Protein AF-A0AAV6ALT9-F1 (afdb_monomer_lite)

Radius of gyration: 33.02 Å; chains: 1; bounding box: 39×68×124 Å

Structure (mmCIF, N/CA/C/O backbone):
data_AF-A0AAV6ALT9-F1
#
_entry.id   AF-A0AAV6ALT9-F1
#
loop_
_atom_site.group_PDB
_atom_site.id
_atom_site.type_symbol
_atom_site.label_atom_id
_atom_site.label_alt_id
_atom_site.label_comp_id
_atom_site.label_asym_id
_atom_site.label_entity_id
_atom_site.label_seq_id
_atom_site.pdbx_PDB_ins_code
_atom_site.Cartn_x
_atom_site.Cartn_y
_atom_site.Cartn_z
_atom_site.occupancy
_atom_site.B_iso_or_equiv
_atom_site.auth_seq_id
_atom_site.auth_comp_id
_atom_site.auth_asym_id
_atom_site.auth_atom_id
_atom_site.pdbx_PDB_model_num
ATOM 1 N N . GLU A 1 1 ? 18.505 49.743 -99.969 1.00 52.53 1 GLU A N 1
ATOM 2 C CA . GLU A 1 1 ? 18.022 49.800 -98.575 1.00 52.53 1 GLU A CA 1
ATOM 3 C C . GLU A 1 1 ? 16.852 48.839 -98.407 1.00 52.53 1 GLU A C 1
ATOM 5 O O . GLU A 1 1 ? 15.812 49.106 -98.983 1.00 52.53 1 GLU A O 1
ATOM 10 N N . ALA A 1 2 ? 17.066 47.686 -97.755 1.00 50.34 2 ALA A N 1
ATOM 11 C CA . ALA A 1 2 ? 16.032 46.761 -97.226 1.00 50.34 2 ALA A CA 1
ATOM 12 C C . ALA A 1 2 ? 16.648 45.428 -96.718 1.00 50.34 2 ALA A C 1
ATOM 14 O O . ALA A 1 2 ? 16.005 44.386 -96.788 1.00 50.34 2 ALA A O 1
ATOM 15 N N . ARG A 1 3 ? 17.917 45.406 -96.272 1.00 52.41 3 ARG A N 1
ATOM 16 C CA . ARG A 1 3 ? 18.588 44.161 -95.832 1.00 52.41 3 ARG A CA 1
ATOM 17 C C . ARG A 1 3 ? 19.033 44.126 -94.368 1.00 52.41 3 ARG A C 1
ATOM 19 O O . ARG A 1 3 ? 19.435 43.064 -93.923 1.00 52.41 3 ARG A O 1
ATOM 26 N N . ASP A 1 4 ? 18.852 45.209 -93.612 1.00 54.53 4 ASP A N 1
ATOM 27 C CA . ASP A 1 4 ? 19.387 45.332 -92.240 1.00 54.53 4 ASP A CA 1
ATOM 28 C C . ASP A 1 4 ? 18.323 45.378 -91.128 1.00 54.53 4 ASP A C 1
ATOM 30 O O . ASP A 1 4 ? 18.592 45.813 -90.013 1.00 54.53 4 ASP A O 1
ATOM 34 N N . LEU A 1 5 ? 17.094 44.924 -91.394 1.00 56.28 5 LEU A N 1
ATOM 35 C CA . LEU A 1 5 ? 16.005 44.956 -90.400 1.00 56.28 5 LEU A CA 1
ATOM 36 C C . LEU A 1 5 ? 15.392 43.592 -90.077 1.00 56.28 5 LEU A C 1
ATOM 38 O O . LEU A 1 5 ? 14.262 43.511 -89.605 1.00 56.28 5 LEU A O 1
ATOM 42 N N . ILE A 1 6 ? 16.136 42.511 -90.276 1.00 59.97 6 ILE A N 1
ATOM 43 C CA . ILE A 1 6 ? 15.726 41.186 -89.813 1.00 59.97 6 ILE A CA 1
ATOM 44 C C . ILE A 1 6 ? 16.875 40.681 -88.946 1.00 59.97 6 ILE A C 1
ATOM 46 O O . ILE A 1 6 ? 18.015 40.735 -89.381 1.00 59.97 6 ILE A O 1
ATOM 50 N N . PHE A 1 7 ? 16.576 40.236 -87.725 1.00 58.06 7 PHE A N 1
ATOM 51 C CA . PHE A 1 7 ? 17.510 39.768 -86.685 1.00 58.06 7 PHE A CA 1
ATOM 52 C C . PHE A 1 7 ? 18.041 40.830 -85.705 1.00 58.06 7 PHE A C 1
ATOM 54 O O . PHE A 1 7 ? 19.237 41.068 -85.577 1.00 58.06 7 PHE A O 1
ATOM 61 N N . ARG A 1 8 ? 17.133 41.379 -84.887 1.00 59.59 8 ARG A N 1
ATOM 62 C CA . ARG A 1 8 ? 17.462 41.692 -83.485 1.00 59.59 8 ARG A CA 1
ATOM 63 C C . ARG A 1 8 ? 16.945 40.550 -82.609 1.00 59.59 8 ARG A C 1
ATOM 65 O O . ARG A 1 8 ? 15.745 40.294 -82.597 1.00 59.59 8 ARG A O 1
ATOM 72 N N . SER A 1 9 ? 17.840 39.865 -81.903 1.00 58.88 9 SER A N 1
ATOM 73 C CA . SER A 1 9 ? 17.494 38.881 -80.872 1.00 58.88 9 SER A CA 1
ATOM 74 C C . SER A 1 9 ? 16.854 39.588 -79.673 1.00 58.88 9 SER A C 1
ATOM 76 O O . SER A 1 9 ? 17.427 40.539 -79.137 1.00 58.88 9 SER A O 1
ATOM 78 N N . VAL A 1 10 ? 15.671 39.141 -79.253 1.00 57.81 10 VAL A N 1
ATOM 79 C CA . VAL A 1 10 ? 14.975 39.656 -78.063 1.00 57.81 10 VAL A CA 1
ATOM 80 C C . VAL A 1 10 ? 15.598 39.017 -76.810 1.00 57.81 10 VAL A C 1
ATOM 82 O O . VAL A 1 10 ? 15.778 37.799 -76.799 1.00 57.81 10 VAL A O 1
ATOM 85 N N . PRO A 1 11 ? 15.932 39.774 -75.747 1.00 54.97 11 PRO A N 1
ATOM 86 C CA . PRO A 1 11 ? 16.424 39.185 -74.508 1.00 54.97 11 PRO A CA 1
ATOM 87 C C . PRO A 1 11 ? 15.259 38.514 -73.775 1.00 54.97 11 PRO A C 1
ATOM 89 O O . PRO A 1 11 ? 14.319 39.186 -73.354 1.00 54.97 11 PRO A O 1
ATOM 92 N N . GLY A 1 12 ? 15.319 37.188 -73.650 1.00 62.28 12 GLY A N 1
ATOM 93 C CA . GLY A 1 12 ? 14.270 36.386 -73.015 1.00 62.28 12 GLY A CA 1
ATOM 94 C C . GLY A 1 12 ? 13.980 35.045 -73.689 1.00 62.28 12 GLY A C 1
ATOM 95 O O . GLY A 1 12 ? 12.873 34.534 -73.537 1.00 62.28 12 GLY A O 1
ATOM 96 N N . GLU A 1 13 ? 14.926 34.461 -74.433 1.00 59.75 13 GLU A N 1
ATOM 97 C CA . GLU A 1 13 ? 14.794 33.061 -74.846 1.00 59.75 13 GLU A CA 1
ATOM 98 C C . GLU A 1 13 ? 14.693 32.181 -73.596 1.00 59.75 13 GLU A C 1
ATOM 100 O O . GLU A 1 13 ? 15.621 32.083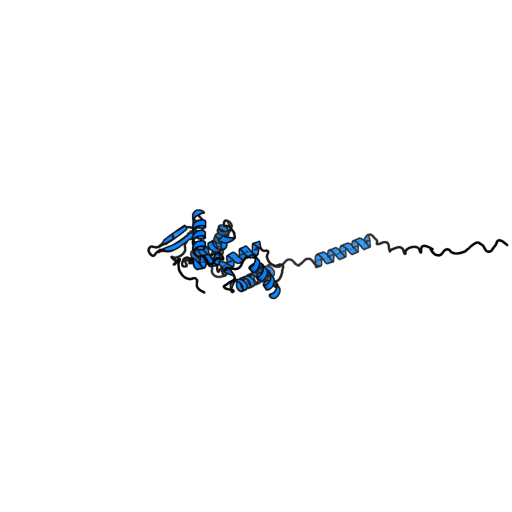 -72.791 1.00 59.75 13 GLU A O 1
ATOM 105 N N . ILE A 1 14 ? 13.523 31.568 -73.412 1.00 64.81 14 ILE A N 1
ATOM 106 C CA . ILE A 1 14 ? 13.279 30.586 -72.363 1.00 64.81 14 ILE A CA 1
ATOM 107 C C . ILE A 1 14 ? 14.183 29.399 -72.679 1.00 64.81 14 ILE A C 1
ATOM 109 O O . ILE A 1 14 ? 13.899 28.612 -73.582 1.00 64.81 14 ILE A O 1
ATOM 113 N N . GLN A 1 15 ? 15.291 29.285 -71.949 1.00 65.81 15 GLN A N 1
ATOM 114 C CA . GLN A 1 15 ? 16.164 28.123 -72.037 1.00 65.81 15 GLN A CA 1
ATOM 115 C C . GLN A 1 15 ? 15.316 26.872 -71.748 1.00 65.81 15 GLN A C 1
A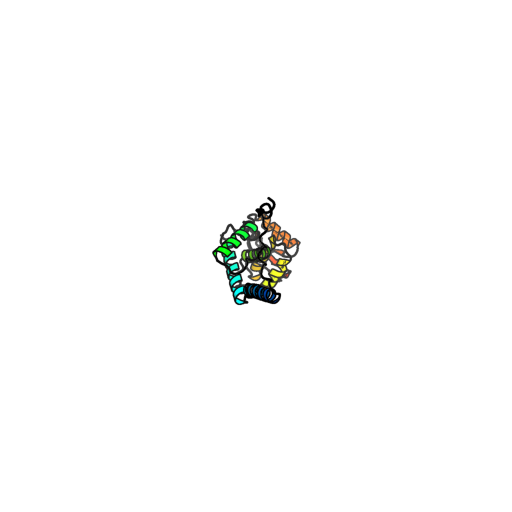TOM 117 O O . GLN A 1 15 ? 14.588 26.864 -70.745 1.00 65.81 15 GLN A O 1
ATOM 122 N N . PRO A 1 16 ? 15.357 25.824 -72.592 1.00 64.50 16 PRO A N 1
ATOM 123 C CA . PRO A 1 16 ? 14.623 24.604 -72.304 1.00 64.50 16 PRO A CA 1
ATOM 124 C C . PRO A 1 16 ? 15.093 24.080 -70.947 1.00 64.50 16 PRO A C 1
ATOM 126 O O . PRO A 1 16 ? 16.287 23.863 -70.732 1.00 64.50 16 PRO A O 1
ATOM 129 N N . ARG A 1 17 ? 14.156 23.930 -70.003 1.00 64.06 17 ARG A N 1
ATOM 130 C CA . ARG A 1 17 ? 14.446 23.308 -68.708 1.00 64.06 17 ARG A CA 1
ATOM 131 C C . ARG A 1 17 ? 15.067 21.943 -68.987 1.00 64.06 17 ARG A C 1
ATOM 133 O O . ARG A 1 17 ? 14.472 21.154 -69.720 1.00 64.06 17 ARG A O 1
ATOM 140 N N . ALA A 1 18 ? 16.245 21.683 -68.417 1.00 67.00 18 ALA A N 1
ATOM 141 C CA . ALA A 1 18 ? 16.870 20.368 -68.481 1.00 67.00 18 ALA A CA 1
ATOM 142 C C . ALA A 1 18 ? 15.834 19.309 -68.078 1.00 67.00 18 ALA A C 1
ATOM 144 O O . ALA A 1 18 ? 15.188 19.435 -67.031 1.00 67.00 18 ALA A O 1
ATOM 145 N N . SER A 1 19 ? 15.630 18.307 -68.934 1.00 60.22 19 SER A N 1
ATOM 146 C CA . SER A 1 19 ? 14.734 17.196 -68.642 1.00 60.22 19 SER A CA 1
ATOM 147 C C . SER A 1 19 ? 15.259 16.475 -67.407 1.00 60.22 19 SER A C 1
ATOM 149 O O . SER A 1 19 ? 16.402 16.019 -67.373 1.00 60.22 19 SER A O 1
ATOM 151 N N . GLN A 1 20 ? 14.432 16.398 -66.364 1.00 61.38 20 GLN A N 1
ATOM 152 C CA . GLN A 1 20 ? 14.758 15.549 -65.227 1.00 61.38 20 GLN A CA 1
ATOM 153 C C . GLN A 1 20 ? 14.861 14.104 -65.737 1.00 61.38 20 GLN A C 1
ATOM 155 O O . GLN A 1 20 ? 14.037 13.708 -66.573 1.00 61.38 20 GLN A O 1
ATOM 160 N N . PRO A 1 21 ? 15.864 13.325 -65.293 1.00 69.44 21 PRO A N 1
ATOM 161 C CA . PRO A 1 21 ? 15.961 11.926 -65.676 1.00 69.44 21 PRO A CA 1
ATOM 162 C C . PRO A 1 21 ? 14.650 11.227 -65.312 1.00 69.44 21 PRO A C 1
ATOM 164 O O . PRO A 1 21 ? 14.137 11.378 -64.202 1.00 69.44 21 PRO A O 1
ATOM 167 N N . THR A 1 22 ? 14.073 10.510 -66.274 1.00 71.81 22 THR A N 1
ATOM 168 C CA . THR A 1 22 ? 12.8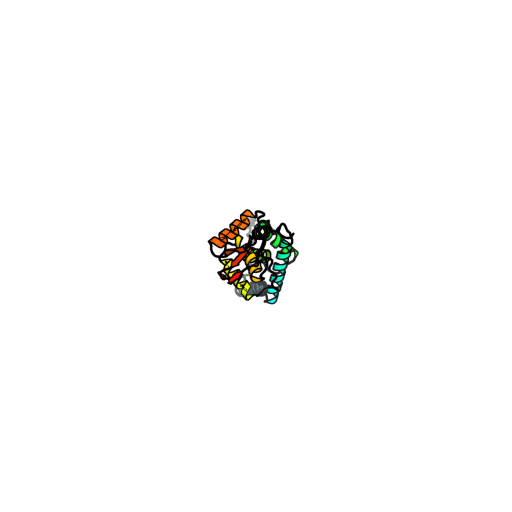43 9.750 -66.060 1.00 71.81 22 THR A CA 1
ATOM 169 C C . THR A 1 22 ? 13.184 8.595 -65.134 1.00 71.81 22 THR A C 1
ATOM 171 O O . THR A 1 22 ? 13.827 7.633 -65.543 1.00 71.81 22 THR A O 1
ATOM 174 N N . VAL A 1 23 ? 12.797 8.719 -63.865 1.00 76.12 23 VAL A N 1
ATOM 175 C CA . VAL A 1 23 ? 12.936 7.634 -62.894 1.00 76.12 23 VAL A CA 1
ATOM 176 C C . VAL A 1 23 ? 12.117 6.460 -63.412 1.00 76.12 23 VAL A C 1
ATOM 178 O O . VAL A 1 23 ? 10.911 6.588 -63.641 1.00 76.12 23 VAL A O 1
ATOM 181 N N . THR A 1 24 ? 12.772 5.328 -63.655 1.00 84.44 24 THR A N 1
ATOM 182 C CA . THR A 1 24 ? 12.078 4.154 -64.175 1.00 84.44 24 THR A CA 1
ATOM 183 C C . THR A 1 24 ? 11.292 3.479 -63.056 1.00 84.44 24 THR A C 1
ATOM 185 O O . THR A 1 24 ? 11.608 3.610 -61.872 1.00 84.44 24 THR A O 1
ATOM 188 N N . THR A 1 25 ? 10.274 2.693 -63.406 1.00 81.31 25 THR A N 1
ATOM 189 C CA . THR A 1 25 ? 9.549 1.882 -62.418 1.00 81.31 25 THR A CA 1
ATOM 190 C C . THR A 1 25 ? 10.495 0.961 -61.638 1.00 81.31 25 THR A C 1
ATOM 192 O O . THR A 1 25 ? 10.295 0.760 -60.444 1.00 81.31 25 THR A O 1
ATOM 195 N N . ALA A 1 26 ? 11.558 0.454 -62.275 1.00 86.12 26 ALA A N 1
ATOM 196 C CA . ALA A 1 26 ? 12.575 -0.366 -61.619 1.00 86.12 26 ALA A CA 1
ATOM 197 C C . ALA A 1 26 ? 13.366 0.418 -60.555 1.00 86.12 26 ALA A C 1
ATOM 199 O O . ALA A 1 26 ? 13.619 -0.110 -59.473 1.00 86.12 26 ALA A O 1
ATOM 200 N N . ASP A 1 27 ? 13.683 1.688 -60.817 1.00 85.06 27 ASP A N 1
ATOM 201 C CA . ASP A 1 27 ? 14.366 2.559 -59.853 1.00 85.06 27 ASP A CA 1
ATOM 202 C C . ASP A 1 27 ? 13.478 2.863 -58.643 1.00 85.06 27 ASP A C 1
ATOM 204 O O . ASP A 1 27 ? 13.946 2.803 -57.504 1.00 85.06 27 ASP A O 1
ATOM 208 N N . ILE A 1 28 ? 12.182 3.111 -58.875 1.00 85.25 28 ILE A N 1
ATOM 209 C CA . ILE A 1 28 ? 11.192 3.319 -57.808 1.00 85.25 28 ILE A CA 1
ATOM 210 C C . ILE A 1 28 ? 11.067 2.057 -56.954 1.00 85.25 28 ILE A C 1
ATOM 212 O O . ILE A 1 28 ? 11.116 2.146 -55.730 1.00 85.25 28 ILE A O 1
ATOM 216 N N . LEU A 1 29 ? 10.956 0.880 -57.576 1.00 88.38 29 LEU A N 1
ATOM 217 C CA . LEU A 1 29 ? 10.884 -0.397 -56.861 1.00 88.38 29 LEU A CA 1
ATOM 218 C C . LEU A 1 29 ? 12.156 -0.664 -56.047 1.00 88.38 29 LEU A C 1
ATOM 220 O O . LEU A 1 29 ? 12.067 -1.077 -54.892 1.00 88.38 29 LEU A O 1
ATOM 224 N N . GLY A 1 30 ? 13.334 -0.374 -56.606 1.00 90.12 30 GLY A N 1
ATOM 225 C CA . GLY A 1 30 ? 14.605 -0.487 -55.893 1.00 90.12 30 GLY A CA 1
ATOM 226 C C . GLY A 1 30 ? 14.716 0.493 -54.723 1.00 90.12 30 GLY A C 1
ATOM 227 O O . GLY A 1 30 ? 15.231 0.144 -53.661 1.00 90.12 30 GLY A O 1
ATOM 228 N N . GLN A 1 31 ? 14.204 1.714 -54.877 1.00 84.69 31 GLN A N 1
ATOM 229 C CA . GLN A 1 31 ? 14.161 2.702 -53.804 1.00 84.69 31 GLN A CA 1
ATOM 230 C C . GLN A 1 31 ? 13.185 2.284 -52.697 1.00 84.69 31 GLN A C 1
ATOM 232 O O . GLN A 1 31 ? 13.565 2.312 -51.532 1.00 84.69 31 GLN A O 1
ATOM 237 N N . LEU A 1 32 ? 11.998 1.787 -53.054 1.00 86.06 32 LEU A N 1
ATOM 238 C CA . LEU A 1 32 ? 11.005 1.281 -52.105 1.00 86.06 32 LEU A CA 1
ATOM 239 C C . LEU A 1 32 ? 11.526 0.067 -51.325 1.00 86.06 32 LEU A C 1
ATOM 241 O O . LEU A 1 32 ? 11.329 -0.023 -50.117 1.00 86.06 32 LEU A O 1
ATOM 245 N N . ALA A 1 33 ? 12.229 -0.850 -51.998 1.00 87.31 33 ALA A N 1
ATOM 246 C CA . ALA A 1 33 ? 12.844 -2.012 -51.364 1.00 87.31 33 ALA A CA 1
ATOM 247 C C . ALA A 1 33 ? 13.938 -1.610 -50.364 1.00 87.31 33 ALA A C 1
ATOM 249 O O . ALA A 1 33 ? 13.998 -2.171 -49.273 1.00 87.31 33 ALA A O 1
ATOM 250 N N . ARG A 1 34 ? 14.767 -0.609 -50.696 1.00 88.50 34 ARG A N 1
ATOM 251 C CA . ARG A 1 34 ? 15.781 -0.062 -49.779 1.00 88.50 34 ARG A CA 1
ATOM 252 C C . ARG A 1 34 ? 15.156 0.649 -48.584 1.00 88.50 34 ARG A C 1
ATOM 254 O O . ARG A 1 34 ? 15.604 0.424 -47.466 1.00 88.50 34 ARG A O 1
ATOM 261 N N . THR A 1 35 ? 14.118 1.457 -48.801 1.00 83.94 35 THR A N 1
ATOM 262 C CA . THR A 1 35 ? 13.379 2.115 -47.715 1.00 83.94 35 THR A CA 1
ATOM 263 C C . THR A 1 35 ? 12.746 1.081 -46.792 1.00 83.94 35 THR A C 1
ATOM 265 O O . THR A 1 35 ? 12.963 1.135 -45.590 1.00 83.94 35 THR A O 1
ATOM 268 N N . ARG A 1 36 ? 12.082 0.063 -47.349 1.00 80.75 36 ARG A N 1
ATOM 269 C CA . ARG A 1 36 ? 11.491 -1.031 -46.572 1.00 80.75 36 ARG A CA 1
ATOM 270 C C . ARG A 1 36 ? 12.540 -1.846 -45.813 1.00 80.75 36 ARG A C 1
ATOM 272 O O . ARG A 1 36 ? 12.303 -2.231 -44.677 1.00 80.75 36 ARG A O 1
ATOM 279 N N . ALA A 1 37 ? 13.700 -2.113 -46.413 1.00 78.00 37 ALA A N 1
ATOM 280 C CA . ALA A 1 37 ? 14.796 -2.801 -45.733 1.00 78.00 37 ALA A CA 1
ATOM 281 C C . ALA A 1 37 ? 15.375 -1.962 -44.583 1.00 78.00 37 ALA A C 1
ATOM 283 O O . ALA A 1 37 ? 15.666 -2.509 -43.525 1.00 78.00 37 ALA A O 1
ATOM 284 N N . ALA A 1 38 ? 15.497 -0.644 -44.764 1.00 76.81 38 ALA A N 1
ATOM 285 C CA . ALA A 1 38 ? 15.917 0.273 -43.707 1.00 76.81 38 ALA A CA 1
ATOM 286 C C . ALA A 1 38 ? 14.873 0.378 -42.583 1.00 76.81 38 ALA A C 1
ATOM 288 O O . ALA A 1 38 ? 15.249 0.404 -41.420 1.00 76.81 38 ALA A O 1
ATOM 289 N N . GLU A 1 39 ? 13.578 0.376 -42.907 1.00 71.69 39 GLU A N 1
ATOM 290 C CA . GLU A 1 39 ? 12.484 0.341 -41.925 1.00 71.69 39 GLU A CA 1
ATOM 291 C C . GLU A 1 39 ? 12.475 -0.967 -41.125 1.00 71.69 39 GLU A C 1
ATOM 293 O O . GLU A 1 39 ? 12.354 -0.936 -39.905 1.00 71.69 39 GLU A O 1
ATOM 298 N N . ILE A 1 40 ? 12.665 -2.110 -41.792 1.00 71.75 40 ILE A N 1
ATOM 299 C CA . ILE A 1 40 ? 12.763 -3.422 -41.134 1.00 71.75 40 ILE A CA 1
ATOM 300 C C . ILE A 1 40 ? 14.020 -3.503 -40.257 1.00 71.75 40 ILE A C 1
ATOM 302 O O . ILE A 1 40 ? 13.959 -4.060 -39.169 1.00 71.75 40 ILE A O 1
ATOM 306 N N . ALA A 1 41 ? 15.147 -2.935 -40.694 1.00 69.56 41 ALA A N 1
ATOM 307 C CA . ALA A 1 41 ? 16.377 -2.886 -39.901 1.00 69.56 41 ALA A CA 1
ATOM 308 C C . ALA A 1 41 ? 16.311 -1.878 -38.737 1.00 69.56 41 ALA A C 1
ATOM 310 O O . ALA A 1 41 ? 17.059 -2.009 -37.774 1.00 69.56 41 ALA A O 1
ATOM 311 N N . ALA A 1 42 ? 15.441 -0.869 -38.831 1.00 65.88 42 ALA A N 1
ATOM 312 C CA . ALA A 1 42 ? 15.191 0.111 -37.777 1.00 65.88 42 ALA A CA 1
ATOM 313 C C . ALA A 1 42 ? 14.082 -0.321 -36.804 1.00 65.88 42 ALA A C 1
ATOM 315 O O . ALA A 1 42 ? 13.881 0.346 -35.787 1.00 65.88 42 ALA A O 1
ATOM 316 N N . MET A 1 43 ? 13.359 -1.409 -37.094 1.00 61.62 43 MET A N 1
ATOM 317 C CA . MET A 1 43 ? 12.457 -2.008 -36.117 1.00 61.62 43 MET A CA 1
ATOM 318 C C . MET A 1 43 ? 13.296 -2.536 -34.950 1.00 61.62 43 MET A C 1
ATOM 320 O O . MET A 1 43 ? 14.237 -3.296 -35.187 1.00 61.62 43 MET A O 1
ATOM 324 N N . PRO A 1 44 ? 12.986 -2.137 -33.704 1.00 61.81 44 PRO A N 1
ATOM 325 C CA . PRO A 1 44 ? 13.678 -2.675 -32.546 1.00 61.81 44 PRO A CA 1
ATOM 326 C C . PRO A 1 44 ? 13.536 -4.198 -32.557 1.00 61.81 44 PRO A C 1
ATOM 328 O O . PRO A 1 44 ? 12.441 -4.725 -32.786 1.00 61.81 44 PRO A O 1
ATOM 331 N N . GLU A 1 45 ? 14.654 -4.898 -32.360 1.00 64.94 45 GLU A N 1
ATOM 332 C CA . GLU A 1 45 ? 14.638 -6.349 -32.198 1.00 64.94 45 GLU A CA 1
ATOM 333 C C . GLU A 1 45 ? 13.659 -6.714 -31.071 1.00 64.94 45 GLU A C 1
ATOM 335 O O . GLU A 1 45 ? 13.556 -5.979 -30.082 1.00 64.94 45 GLU A O 1
ATOM 340 N N . PRO A 1 46 ? 12.890 -7.808 -31.214 1.00 62.72 46 PRO A N 1
ATOM 341 C CA . PRO A 1 46 ? 11.945 -8.205 -30.184 1.00 62.72 46 PRO A CA 1
ATOM 342 C C . PRO A 1 46 ? 12.695 -8.440 -28.870 1.00 62.72 46 PRO A C 1
ATOM 344 O O . PRO A 1 46 ? 13.566 -9.306 -28.811 1.00 62.72 46 PRO A O 1
ATOM 347 N N . GLU A 1 47 ? 12.336 -7.680 -27.827 1.00 66.81 47 GLU A N 1
ATOM 348 C CA . GLU A 1 47 ? 12.927 -7.810 -26.490 1.00 66.81 47 GLU A CA 1
ATOM 349 C C . GLU A 1 47 ? 12.892 -9.281 -26.056 1.00 66.81 47 GLU A C 1
ATOM 351 O O . GLU A 1 47 ? 11.820 -9.912 -26.009 1.00 66.81 47 GLU A O 1
ATOM 356 N N . THR A 1 48 ? 14.053 -9.855 -25.736 1.00 77.50 48 THR A N 1
ATOM 357 C CA . THR A 1 48 ? 14.096 -11.230 -25.240 1.00 77.50 48 THR A CA 1
ATOM 358 C C . THR A 1 48 ? 13.447 -11.305 -23.852 1.00 77.50 48 THR A C 1
ATOM 360 O O . THR A 1 48 ? 13.175 -10.290 -23.204 1.00 77.50 48 THR A O 1
ATOM 363 N N . ALA A 1 49 ? 13.141 -12.514 -23.375 1.00 73.56 49 ALA A N 1
ATOM 364 C CA . ALA A 1 49 ? 12.608 -12.682 -22.021 1.00 73.56 49 ALA A CA 1
ATOM 365 C C . ALA A 1 49 ? 13.592 -12.161 -20.951 1.00 73.56 49 ALA A C 1
ATOM 367 O O . ALA A 1 49 ? 13.164 -11.506 -20.006 1.00 73.56 49 ALA A O 1
ATOM 368 N N . GLY A 1 50 ? 14.901 -12.372 -21.150 1.00 73.94 50 GLY A N 1
ATOM 369 C CA . GLY A 1 50 ? 15.943 -11.884 -20.240 1.00 73.94 50 GLY A CA 1
ATOM 370 C C . GLY A 1 50 ? 16.102 -10.361 -20.251 1.00 73.94 50 GLY A C 1
ATOM 371 O O . GLY A 1 50 ? 16.332 -9.761 -19.200 1.00 73.94 50 GLY A O 1
ATOM 372 N N . ASP A 1 51 ? 15.906 -9.713 -21.403 1.00 80.50 51 ASP A N 1
ATOM 373 C CA . ASP A 1 51 ? 15.931 -8.245 -21.490 1.00 80.50 51 ASP A CA 1
ATOM 374 C C . ASP A 1 51 ? 14.753 -7.623 -20.731 1.00 80.50 51 ASP A C 1
ATOM 376 O O . ASP A 1 51 ? 14.921 -6.636 -20.013 1.00 80.50 51 ASP A O 1
ATOM 380 N N . ARG A 1 52 ? 13.566 -8.237 -20.834 1.00 79.81 52 ARG A N 1
ATOM 381 C CA . ARG A 1 52 ? 12.372 -7.817 -20.086 1.00 79.81 52 ARG A CA 1
ATOM 382 C C . ARG A 1 52 ? 12.544 -7.963 -18.583 1.00 79.81 52 ARG A C 1
ATOM 384 O O . ARG A 1 52 ? 12.229 -7.031 -17.855 1.00 79.81 52 ARG A O 1
ATOM 391 N N . GLU A 1 53 ? 13.080 -9.089 -18.128 1.00 81.94 53 GLU A N 1
ATOM 392 C CA . GLU A 1 53 ? 13.335 -9.322 -16.705 1.00 81.94 53 GLU A CA 1
ATOM 393 C C . GLU A 1 53 ? 14.372 -8.337 -16.145 1.00 81.94 53 GLU A C 1
ATOM 395 O O . GLU A 1 53 ? 14.169 -7.751 -15.082 1.00 81.94 53 GLU A O 1
ATOM 400 N N . THR A 1 54 ? 15.436 -8.063 -16.907 1.00 85.25 54 THR A N 1
ATOM 401 C CA . THR A 1 54 ? 16.453 -7.063 -16.543 1.00 85.25 54 THR A CA 1
ATOM 402 C C . THR A 1 54 ? 15.852 -5.660 -16.454 1.00 85.25 54 THR A C 1
ATOM 404 O O . THR A 1 54 ? 16.136 -4.910 -15.518 1.00 85.25 54 THR A O 1
ATOM 407 N N . ARG A 1 55 ? 14.992 -5.296 -17.413 1.00 86.50 55 ARG A N 1
ATOM 408 C CA . ARG A 1 55 ? 14.270 -4.020 -17.405 1.00 86.50 55 ARG A CA 1
ATOM 409 C C . ARG A 1 55 ? 13.327 -3.921 -16.213 1.00 86.50 55 ARG A C 1
ATOM 411 O O . ARG A 1 55 ? 13.316 -2.886 -15.552 1.00 86.50 55 ARG A O 1
ATOM 418 N N . ASP A 1 56 ? 12.559 -4.967 -15.930 1.00 86.25 56 ASP A N 1
ATOM 419 C CA . ASP A 1 56 ? 11.651 -4.992 -14.787 1.00 86.25 56 ASP A CA 1
ATOM 420 C C . ASP A 1 56 ? 12.415 -4.823 -13.474 1.00 86.25 56 ASP A C 1
ATOM 422 O O . ASP A 1 56 ? 12.032 -3.981 -12.667 1.00 86.25 56 ASP A O 1
ATOM 426 N N . ALA A 1 57 ? 13.538 -5.522 -13.295 1.00 86.88 57 ALA A N 1
ATOM 427 C CA . ALA A 1 57 ? 14.395 -5.352 -12.123 1.00 86.88 57 ALA A CA 1
ATOM 428 C C . ALA A 1 57 ? 14.926 -3.912 -11.987 1.00 86.88 57 ALA A C 1
ATOM 430 O O . ALA A 1 57 ? 14.934 -3.352 -10.892 1.00 86.88 57 ALA A O 1
ATOM 431 N N . ALA A 1 58 ? 15.321 -3.280 -13.096 1.00 88.69 58 ALA A N 1
ATOM 432 C CA . ALA A 1 58 ? 15.765 -1.887 -13.093 1.00 88.69 58 ALA A CA 1
ATOM 433 C C . ALA A 1 58 ? 14.627 -0.907 -12.745 1.00 88.69 58 ALA A C 1
ATOM 435 O O . ALA A 1 58 ? 14.840 0.055 -12.008 1.00 88.69 58 ALA A O 1
ATOM 436 N N . VAL A 1 59 ? 13.408 -1.155 -13.236 1.00 90.44 59 VAL A N 1
ATOM 437 C CA . VAL A 1 59 ? 12.214 -0.367 -12.892 1.00 90.44 59 VAL A CA 1
ATOM 438 C C . VAL A 1 59 ? 11.900 -0.475 -11.401 1.00 90.44 59 VAL A C 1
ATOM 440 O O . VAL A 1 59 ? 11.683 0.555 -10.764 1.00 90.44 59 VAL A O 1
ATOM 443 N N . GLU A 1 60 ? 11.909 -1.686 -10.840 1.00 88.44 60 GLU A N 1
ATOM 444 C CA . GLU A 1 60 ? 11.700 -1.903 -9.402 1.00 88.44 60 GLU A CA 1
ATOM 445 C C . GLU A 1 60 ? 12.776 -1.193 -8.569 1.00 88.44 60 GLU A C 1
ATOM 447 O O . GLU A 1 60 ? 12.450 -0.516 -7.598 1.00 88.44 60 GLU A O 1
ATOM 452 N N . GLY A 1 61 ? 14.046 -1.250 -8.990 1.00 89.31 61 GLY A N 1
ATOM 453 C CA . GLY A 1 61 ? 15.140 -0.526 -8.335 1.00 89.31 61 GLY A CA 1
ATOM 454 C C . GLY A 1 61 ? 14.885 0.982 -8.244 1.00 89.31 61 GLY A C 1
ATOM 455 O O . GLY A 1 61 ? 14.984 1.566 -7.166 1.00 89.31 61 GLY A O 1
ATOM 456 N N . VAL A 1 62 ? 14.453 1.607 -9.345 1.00 91.88 62 VAL A N 1
ATOM 457 C CA . VAL A 1 62 ? 14.087 3.034 -9.349 1.00 91.88 62 VAL A CA 1
ATOM 458 C C . VAL A 1 62 ? 12.909 3.318 -8.412 1.00 91.88 62 VAL A C 1
ATOM 460 O O . VAL A 1 62 ? 12.894 4.355 -7.747 1.00 91.88 62 VAL A O 1
ATOM 463 N N . MET A 1 63 ? 11.907 2.436 -8.352 1.00 89.38 63 MET A N 1
ATOM 464 C CA . MET A 1 63 ? 10.768 2.612 -7.442 1.00 89.38 63 MET A CA 1
ATOM 465 C C . MET A 1 63 ? 11.195 2.547 -5.980 1.00 89.38 63 MET A C 1
ATOM 467 O O . MET A 1 63 ? 10.782 3.399 -5.191 1.00 89.38 63 MET A O 1
ATOM 471 N N . THR A 1 64 ? 12.056 1.593 -5.638 1.00 87.88 64 THR A N 1
ATOM 472 C CA . THR A 1 64 ? 12.655 1.477 -4.308 1.00 87.88 64 THR A CA 1
ATOM 473 C C . THR A 1 64 ? 13.436 2.740 -3.949 1.00 87.88 64 THR A C 1
ATOM 475 O O . THR A 1 64 ? 13.225 3.294 -2.873 1.00 87.88 64 THR A O 1
ATOM 478 N N . ASP A 1 65 ? 14.245 3.277 -4.868 1.00 89.81 65 ASP A N 1
ATOM 479 C CA . ASP A 1 65 ? 14.997 4.520 -4.646 1.00 89.81 65 ASP A CA 1
ATOM 480 C C . ASP A 1 65 ? 14.092 5.740 -4.398 1.00 89.81 65 ASP A C 1
ATOM 482 O O . ASP A 1 65 ? 14.485 6.688 -3.712 1.00 89.81 65 ASP A O 1
ATOM 486 N N . ILE A 1 66 ? 12.905 5.779 -5.010 1.00 90.56 66 ILE A N 1
ATOM 487 C CA . ILE A 1 66 ? 11.919 6.847 -4.786 1.00 90.56 66 ILE A CA 1
ATOM 488 C C . ILE A 1 66 ? 11.269 6.678 -3.419 1.00 90.56 66 ILE A C 1
ATOM 490 O O . ILE A 1 66 ? 11.133 7.648 -2.681 1.00 90.56 66 ILE A O 1
ATOM 494 N N . LEU A 1 67 ? 10.871 5.454 -3.074 1.00 86.62 67 LEU A N 1
ATOM 495 C CA . LEU A 1 67 ? 10.197 5.151 -1.813 1.00 86.62 67 LEU A CA 1
ATOM 496 C C . LEU A 1 67 ? 11.129 5.179 -0.597 1.00 86.62 67 LEU A C 1
ATOM 498 O O . LEU A 1 67 ? 10.637 5.263 0.525 1.00 86.62 67 LEU A O 1
ATOM 502 N N . ALA A 1 68 ? 12.446 5.161 -0.811 1.00 86.44 68 ALA A N 1
ATOM 503 C CA . ALA A 1 68 ? 13.439 5.407 0.229 1.00 86.44 68 ALA A CA 1
ATOM 504 C C . ALA A 1 68 ? 13.375 6.842 0.791 1.00 86.44 68 ALA A C 1
ATOM 506 O O . ALA A 1 68 ? 13.849 7.078 1.902 1.00 86.44 68 ALA A O 1
ATOM 507 N N . ASP A 1 69 ? 12.790 7.802 0.059 1.00 85.69 69 ASP A N 1
ATOM 508 C CA . ASP A 1 69 ? 12.471 9.122 0.606 1.00 85.69 69 ASP A CA 1
ATOM 509 C C . ASP A 1 69 ? 11.232 9.020 1.524 1.00 85.69 69 ASP A C 1
ATOM 511 O O . ASP A 1 69 ? 10.137 8.707 1.040 1.00 85.69 69 ASP A O 1
ATOM 515 N N . PRO A 1 70 ? 11.347 9.327 2.832 1.00 76.31 70 PRO A N 1
ATOM 516 C CA . PRO A 1 70 ? 10.221 9.257 3.766 1.00 76.31 70 PRO A CA 1
ATOM 517 C C . PRO A 1 70 ? 9.052 10.175 3.375 1.00 76.31 70 PRO A C 1
ATOM 519 O O . PRO A 1 70 ? 7.903 9.910 3.743 1.00 76.31 70 PRO A O 1
ATOM 522 N N . GLU A 1 71 ? 9.305 11.232 2.598 1.00 81.31 71 GLU A N 1
ATOM 523 C CA . GLU A 1 71 ? 8.262 12.134 2.117 1.00 81.31 71 GLU A CA 1
ATOM 524 C C . GLU A 1 71 ? 7.531 11.602 0.874 1.00 81.31 71 GLU A C 1
ATOM 526 O O . GLU A 1 71 ? 6.408 12.038 0.599 1.00 81.31 71 GLU A O 1
ATOM 531 N N . ALA A 1 72 ? 8.091 10.623 0.153 1.00 84.88 72 ALA A N 1
ATOM 532 C CA . ALA A 1 72 ? 7.505 10.081 -1.077 1.00 84.88 72 ALA A CA 1
ATOM 533 C C . ALA A 1 72 ? 6.117 9.460 -0.857 1.00 84.88 72 ALA A C 1
ATOM 535 O O . ALA A 1 72 ? 5.257 9.508 -1.741 1.00 84.88 72 ALA A O 1
ATOM 536 N N . GLY A 1 73 ? 5.847 8.928 0.339 1.00 78.44 73 GLY A N 1
ATOM 537 C CA . GLY A 1 73 ? 4.519 8.435 0.714 1.00 78.44 73 GLY A CA 1
ATOM 538 C C . GLY A 1 73 ? 3.427 9.506 0.596 1.00 78.44 73 GLY A C 1
ATOM 539 O O . GLY A 1 73 ? 2.308 9.207 0.181 1.00 78.44 73 GLY A O 1
ATOM 540 N N . PHE A 1 74 ? 3.761 10.766 0.880 1.00 79.06 74 PHE A N 1
ATOM 541 C CA . PHE A 1 74 ? 2.816 11.886 0.949 1.00 79.06 74 PHE A CA 1
ATOM 542 C C . PHE A 1 74 ? 2.766 12.737 -0.323 1.00 79.06 74 PHE A C 1
ATOM 544 O O . PHE A 1 74 ? 1.931 13.639 -0.428 1.00 79.06 74 PHE A O 1
ATOM 551 N N . GLN A 1 75 ? 3.655 12.485 -1.283 1.00 86.00 75 GLN A N 1
ATOM 552 C CA . GLN A 1 75 ? 3.700 13.249 -2.522 1.00 86.00 75 GLN A CA 1
ATOM 553 C C . GLN A 1 75 ? 2.588 12.828 -3.498 1.00 86.00 75 GLN A C 1
ATOM 555 O O . GLN A 1 75 ? 2.188 11.659 -3.535 1.00 86.00 75 GLN A O 1
ATOM 560 N N . PRO A 1 76 ? 2.094 13.760 -4.339 1.00 86.25 76 PRO A N 1
ATOM 561 C CA . PRO A 1 76 ? 1.168 13.425 -5.410 1.00 86.25 76 PRO A CA 1
ATOM 562 C C . PRO A 1 76 ? 1.780 12.410 -6.378 1.00 86.25 76 PRO A C 1
ATOM 564 O O . PRO A 1 76 ? 2.914 12.570 -6.824 1.00 86.25 76 PRO A O 1
ATOM 567 N N . VAL A 1 77 ? 0.986 11.422 -6.792 1.00 88.06 77 VAL A N 1
ATOM 568 C CA . VAL A 1 77 ? 1.409 10.378 -7.743 1.00 88.06 77 VAL A CA 1
ATOM 569 C C . VAL A 1 77 ? 1.990 10.966 -9.033 1.00 88.06 77 VAL A C 1
ATOM 571 O O . VAL A 1 77 ? 2.941 10.422 -9.583 1.00 88.06 77 VAL A O 1
ATOM 574 N N . SER A 1 78 ? 1.455 12.090 -9.516 1.00 89.44 78 SER A N 1
ATOM 575 C CA . SER A 1 78 ? 1.971 12.769 -10.709 1.00 89.44 78 SER A CA 1
ATOM 576 C C . SER A 1 78 ? 3.400 13.285 -10.536 1.00 89.44 78 SER A C 1
ATOM 578 O O . SER A 1 78 ? 4.163 13.258 -11.497 1.00 89.44 78 SER A O 1
ATOM 580 N N . LEU A 1 79 ? 3.764 13.742 -9.334 1.00 93.19 79 LEU A N 1
ATOM 581 C CA . LEU A 1 79 ? 5.114 14.210 -9.024 1.00 93.19 79 LEU A CA 1
ATOM 582 C C . LEU A 1 79 ? 6.081 13.026 -8.920 1.00 93.19 79 LEU A C 1
ATOM 584 O O . LEU A 1 79 ? 7.142 13.054 -9.536 1.00 93.19 79 LEU A O 1
ATOM 588 N N . LEU A 1 80 ? 5.663 11.953 -8.241 1.00 92.94 80 LEU A N 1
ATOM 589 C CA . LEU A 1 80 ? 6.435 10.709 -8.153 1.00 92.94 80 LEU A CA 1
ATOM 590 C C . LEU A 1 80 ? 6.680 10.089 -9.533 1.00 92.94 80 LEU A C 1
ATOM 592 O O . LEU A 1 80 ? 7.771 9.605 -9.806 1.00 92.94 80 LEU A O 1
ATOM 596 N N . TYR A 1 81 ? 5.690 10.148 -10.426 1.00 95.38 81 TYR A N 1
ATOM 597 C CA . TYR A 1 81 ? 5.845 9.671 -11.798 1.00 95.38 81 TYR A CA 1
ATOM 598 C C . TYR A 1 81 ? 6.841 10.523 -12.597 1.00 95.38 81 TYR A C 1
ATOM 600 O O . TYR A 1 81 ? 7.634 9.988 -13.366 1.00 95.38 81 TYR A O 1
ATOM 608 N N . GLN A 1 82 ? 6.854 11.846 -12.407 1.00 94.81 82 GLN A N 1
ATOM 609 C CA . GLN A 1 82 ? 7.860 12.704 -13.042 1.00 94.81 82 GLN A CA 1
ATOM 610 C C . GLN A 1 82 ? 9.273 12.402 -12.530 1.00 94.81 82 GLN A C 1
ATOM 612 O O . GLN A 1 82 ? 10.180 12.268 -13.350 1.00 94.81 82 GLN A O 1
ATOM 617 N N . ASP A 1 83 ? 9.451 12.244 -11.214 1.00 94.94 83 ASP A N 1
ATOM 618 C CA . ASP A 1 83 ? 10.738 11.849 -10.625 1.00 94.94 83 ASP A CA 1
ATOM 619 C C . ASP A 1 83 ? 11.188 10.474 -11.146 1.00 94.94 83 ASP A C 1
ATOM 621 O O . ASP A 1 83 ? 12.304 10.328 -11.642 1.00 94.94 83 ASP A O 1
ATOM 625 N N . PHE A 1 84 ? 10.282 9.493 -11.184 1.00 95.75 84 PHE A N 1
ATOM 626 C CA . PHE A 1 84 ? 10.516 8.180 -11.793 1.00 95.75 84 PHE A CA 1
ATOM 627 C C . PHE A 1 84 ? 11.034 8.278 -13.226 1.00 95.75 84 PHE A C 1
ATOM 629 O O . PHE A 1 84 ? 12.089 7.733 -13.548 1.00 95.75 84 PHE A O 1
ATOM 636 N N . LEU A 1 85 ? 10.354 9.041 -14.082 1.00 94.94 85 LEU A N 1
ATOM 637 C CA . LEU A 1 85 ? 10.777 9.235 -15.466 1.00 94.94 85 LEU A CA 1
ATOM 638 C C . LEU A 1 85 ? 12.151 9.917 -15.583 1.00 94.94 85 LEU A C 1
ATOM 640 O O . LEU A 1 85 ? 12.867 9.695 -16.564 1.00 94.94 85 LEU A O 1
ATOM 644 N N . VAL A 1 86 ? 12.523 10.780 -14.636 1.00 95.56 86 VAL A N 1
ATOM 645 C CA . VAL A 1 86 ? 13.855 11.400 -14.587 1.00 95.56 86 VAL A CA 1
ATOM 646 C C . VAL A 1 86 ? 14.902 10.373 -14.158 1.00 95.56 86 VAL A C 1
ATOM 648 O O . VAL A 1 86 ? 15.925 10.232 -14.831 1.00 95.56 86 VAL A O 1
ATOM 651 N N . ARG A 1 87 ? 14.637 9.595 -13.106 1.00 94.81 87 ARG A N 1
ATOM 652 C CA . ARG A 1 87 ? 15.553 8.562 -12.604 1.00 94.81 87 ARG A CA 1
ATOM 653 C C . ARG A 1 87 ? 15.772 7.435 -13.605 1.00 94.81 87 ARG A C 1
ATOM 655 O O . ARG A 1 87 ? 16.923 7.075 -13.831 1.00 94.81 87 ARG A O 1
ATOM 662 N N . CYS A 1 88 ? 14.732 6.970 -14.300 1.00 94.12 88 CYS A N 1
ATOM 663 C CA . CYS A 1 88 ? 14.883 5.998 -15.387 1.00 94.12 88 CYS A CA 1
ATOM 664 C C . CYS A 1 88 ? 15.844 6.498 -16.475 1.00 94.12 88 CYS A C 1
ATOM 666 O O . CYS A 1 88 ? 16.661 5.727 -16.977 1.00 94.12 88 CYS A O 1
ATOM 668 N N . ARG A 1 89 ? 15.801 7.797 -16.813 1.00 93.06 89 ARG A N 1
ATOM 669 C CA . ARG A 1 89 ? 16.729 8.401 -17.786 1.00 93.06 89 ARG A CA 1
ATOM 670 C C . ARG A 1 89 ? 18.157 8.485 -17.252 1.00 93.06 89 ARG A C 1
ATOM 672 O O . ARG A 1 89 ? 19.087 8.178 -17.992 1.00 93.06 89 ARG A O 1
ATOM 679 N N . ILE A 1 90 ? 18.337 8.880 -15.991 1.00 91.88 90 ILE A N 1
ATOM 680 C CA . ILE A 1 90 ? 19.659 8.963 -15.344 1.00 91.88 90 ILE A CA 1
ATOM 681 C C . ILE A 1 90 ? 20.304 7.573 -15.257 1.00 91.88 90 ILE A C 1
ATOM 683 O O . ILE A 1 90 ? 21.475 7.417 -15.599 1.00 91.88 90 ILE A O 1
ATOM 687 N N . GLN A 1 91 ? 19.527 6.565 -14.858 1.00 90.88 91 GLN A N 1
ATOM 688 C CA . GLN A 1 91 ? 19.968 5.176 -14.718 1.00 90.88 91 GLN A CA 1
ATOM 689 C C . GLN A 1 91 ? 20.015 4.416 -16.055 1.00 90.88 91 GLN A C 1
ATOM 691 O O . GLN A 1 91 ? 20.459 3.273 -16.092 1.00 90.88 91 GLN A O 1
ATOM 696 N N . ARG A 1 92 ? 19.608 5.055 -17.165 1.00 89.88 92 ARG A N 1
ATOM 697 C CA . ARG A 1 92 ? 19.558 4.473 -18.518 1.00 89.88 92 ARG A CA 1
ATOM 698 C C . ARG A 1 92 ? 18.800 3.142 -18.568 1.00 89.88 92 ARG A C 1
ATOM 700 O O . ARG A 1 92 ? 19.251 2.197 -19.211 1.00 89.88 92 ARG A O 1
ATOM 707 N N . VAL A 1 93 ? 17.646 3.086 -17.901 1.00 88.25 93 VAL A N 1
ATOM 708 C CA . VAL A 1 93 ? 16.735 1.937 -17.989 1.00 88.25 93 VAL A CA 1
ATOM 709 C C . VAL A 1 93 ? 16.369 1.724 -19.458 1.00 88.25 93 VAL A C 1
ATOM 711 O O . VAL A 1 93 ? 15.948 2.663 -20.136 1.00 88.25 93 VAL A O 1
ATOM 714 N N . ALA A 1 94 ? 16.594 0.511 -19.960 1.00 81.69 94 ALA A N 1
ATOM 715 C CA . ALA A 1 94 ? 16.356 0.171 -21.356 1.00 81.69 94 ALA A CA 1
ATOM 716 C C . ALA A 1 94 ? 14.853 0.162 -21.688 1.00 81.69 94 ALA A C 1
ATOM 718 O O . ALA A 1 94 ? 14.020 -0.182 -20.848 1.00 81.69 94 ALA A O 1
ATOM 719 N N . GLY A 1 95 ? 14.525 0.503 -22.935 1.00 82.00 95 GLY A N 1
ATOM 720 C CA . GLY A 1 95 ? 13.150 0.529 -23.434 1.00 82.00 95 GLY A CA 1
ATOM 721 C C . GLY A 1 95 ? 12.372 1.796 -23.063 1.00 82.00 95 GLY A C 1
ATOM 722 O O . GLY A 1 95 ? 12.901 2.756 -22.500 1.00 82.00 95 GLY A O 1
ATOM 723 N N . GLU A 1 96 ? 11.094 1.818 -23.434 1.00 82.12 96 GLU A N 1
ATOM 724 C CA . GLU A 1 96 ? 10.184 2.900 -23.055 1.00 82.12 96 GLU A CA 1
ATOM 725 C C . GLU A 1 96 ? 9.902 2.847 -21.545 1.00 82.12 96 GLU A C 1
ATOM 727 O O . GLU A 1 96 ? 9.866 1.774 -20.945 1.00 82.12 96 GLU A O 1
ATOM 732 N N . ALA A 1 97 ? 9.705 3.988 -20.887 1.00 84.25 97 ALA A N 1
ATOM 733 C CA . ALA A 1 97 ? 9.261 3.958 -19.496 1.00 84.25 97 ALA A CA 1
ATOM 734 C C . ALA A 1 97 ? 7.838 3.378 -19.409 1.00 84.25 97 ALA A C 1
ATOM 736 O O . ALA A 1 97 ? 7.041 3.544 -20.332 1.00 84.25 97 ALA A O 1
ATOM 737 N N . ILE A 1 98 ? 7.514 2.701 -18.304 1.00 92.25 98 ILE A N 1
ATOM 738 C CA . ILE A 1 98 ? 6.138 2.250 -18.061 1.00 92.25 98 ILE A CA 1
ATOM 739 C C . ILE A 1 98 ? 5.183 3.447 -18.028 1.00 92.25 98 ILE A C 1
ATOM 741 O O . ILE A 1 98 ? 5.568 4.545 -17.617 1.00 92.25 98 ILE A O 1
ATOM 745 N N . ASP A 1 99 ? 3.942 3.230 -18.455 1.00 92.25 99 ASP A N 1
ATOM 746 C CA . ASP A 1 99 ? 2.926 4.273 -18.441 1.00 92.25 99 ASP A CA 1
ATOM 747 C C . ASP A 1 99 ? 2.439 4.591 -17.015 1.00 92.25 99 ASP A C 1
ATOM 749 O O . ASP A 1 99 ? 2.753 3.909 -16.036 1.00 92.25 99 ASP A O 1
ATOM 753 N N . LEU A 1 100 ? 1.671 5.674 -16.879 1.00 89.19 100 LEU A N 1
ATOM 754 C CA . LEU A 1 100 ? 1.187 6.120 -15.573 1.00 89.19 100 LEU A CA 1
ATOM 755 C C . LEU A 1 100 ? 0.261 5.093 -14.879 1.00 89.19 100 LEU A C 1
ATOM 757 O O . LEU A 1 100 ? 0.397 4.923 -13.665 1.00 89.19 100 LEU A O 1
ATOM 761 N N . PRO A 1 101 ? -0.675 4.416 -15.576 1.00 88.31 101 PRO A N 1
ATOM 762 C CA . PRO A 1 101 ? -1.461 3.333 -14.982 1.00 88.31 101 PRO A CA 1
ATOM 763 C C . PRO A 1 101 ? -0.614 2.180 -14.427 1.00 88.31 101 PRO A C 1
ATOM 765 O O . PRO A 1 101 ? -0.843 1.749 -13.298 1.00 88.31 101 PRO A O 1
ATOM 768 N N . GLU A 1 102 ? 0.375 1.692 -15.178 1.00 89.19 102 GLU A N 1
ATOM 769 C CA . GLU A 1 102 ? 1.277 0.633 -14.714 1.00 89.19 102 GLU A CA 1
ATOM 770 C C . GLU A 1 102 ? 2.143 1.109 -13.547 1.00 89.19 102 GLU A C 1
ATOM 772 O O . GLU A 1 102 ? 2.267 0.409 -12.541 1.00 89.19 102 GLU A O 1
ATOM 777 N N . PHE A 1 103 ? 2.653 2.341 -13.617 1.00 91.75 103 PHE A N 1
ATOM 778 C CA . PHE A 1 103 ? 3.390 2.955 -12.516 1.00 91.75 103 PHE A CA 1
ATOM 779 C C . PHE A 1 103 ? 2.569 2.994 -11.225 1.00 91.75 103 PHE A C 1
ATOM 781 O O . PHE A 1 103 ? 3.078 2.640 -10.167 1.00 91.75 103 PHE A O 1
ATOM 788 N N . ARG A 1 104 ? 1.287 3.374 -11.290 1.00 87.50 104 ARG A N 1
ATOM 789 C CA . ARG A 1 104 ? 0.397 3.388 -10.116 1.00 87.50 104 ARG A CA 1
ATOM 790 C C . ARG A 1 104 ? 0.218 2.012 -9.498 1.00 87.50 104 ARG A C 1
ATOM 792 O O . ARG A 1 104 ? 0.272 1.897 -8.274 1.00 87.50 104 ARG A O 1
ATOM 799 N N . ARG A 1 105 ? 0.011 0.986 -10.330 1.00 84.06 105 ARG A N 1
ATOM 800 C CA . ARG A 1 105 ? -0.129 -0.401 -9.866 1.00 84.06 105 ARG A CA 1
ATOM 801 C C . ARG A 1 105 ? 1.126 -0.854 -9.128 1.00 84.06 105 ARG A C 1
ATOM 803 O O . ARG A 1 105 ? 1.024 -1.295 -7.985 1.00 84.06 105 ARG A O 1
ATOM 810 N N . ARG A 1 106 ? 2.302 -0.678 -9.738 1.00 87.12 106 ARG A N 1
ATOM 811 C CA . ARG A 1 106 ? 3.582 -1.058 -9.122 1.00 87.12 106 ARG A CA 1
ATOM 812 C C . ARG A 1 106 ? 3.913 -0.223 -7.882 1.00 87.12 106 ARG A C 1
ATOM 814 O O . ARG A 1 106 ? 4.325 -0.780 -6.873 1.00 87.12 106 ARG A O 1
ATOM 821 N N . LEU A 1 107 ? 3.621 1.079 -7.883 1.00 85.12 107 LEU A N 1
ATOM 822 C CA . LEU A 1 107 ? 3.797 1.944 -6.712 1.00 85.12 107 LEU A CA 1
ATOM 823 C C . LEU A 1 107 ? 2.934 1.492 -5.524 1.00 85.12 107 LEU A C 1
ATOM 825 O O . LEU A 1 107 ? 3.394 1.528 -4.385 1.00 85.12 107 LEU A O 1
ATOM 829 N N . ALA A 1 108 ? 1.689 1.069 -5.767 1.00 80.44 108 ALA A N 1
ATOM 830 C CA . ALA A 1 108 ? 0.817 0.542 -4.718 1.00 80.44 108 ALA A CA 1
ATOM 831 C C . ALA A 1 108 ? 1.370 -0.760 -4.114 1.00 80.44 108 ALA A C 1
ATOM 833 O O . ALA A 1 108 ? 1.311 -0.932 -2.897 1.00 80.44 108 ALA A O 1
ATOM 834 N N . LEU A 1 109 ? 1.939 -1.635 -4.951 1.00 77.75 109 LEU A N 1
ATOM 835 C CA . LEU A 1 109 ? 2.612 -2.862 -4.515 1.00 77.75 109 LEU A CA 1
ATOM 836 C C . LEU A 1 109 ? 3.864 -2.549 -3.687 1.00 77.75 109 LEU A C 1
ATOM 838 O O . LEU A 1 109 ? 4.007 -3.048 -2.574 1.00 77.75 109 LEU A O 1
ATOM 842 N N . ALA A 1 110 ? 4.728 -1.665 -4.182 1.00 80.44 110 ALA A N 1
ATOM 843 C CA . ALA A 1 110 ? 5.962 -1.293 -3.502 1.00 80.44 110 ALA A CA 1
ATOM 844 C C . ALA A 1 110 ? 5.694 -0.586 -2.155 1.00 80.44 110 ALA A C 1
ATOM 846 O O . ALA A 1 110 ? 6.344 -0.884 -1.156 1.00 80.44 110 ALA A O 1
ATOM 847 N N . ARG A 1 111 ? 4.663 0.271 -2.068 1.00 77.31 111 ARG A N 1
ATOM 848 C CA . ARG A 1 111 ? 4.220 0.896 -0.801 1.00 77.31 111 ARG A CA 1
ATOM 849 C C . ARG A 1 111 ? 3.697 -0.099 0.233 1.00 77.31 111 ARG A C 1
ATOM 851 O O . ARG A 1 111 ? 3.734 0.205 1.423 1.00 77.31 111 ARG A O 1
ATOM 858 N N . ALA A 1 112 ? 3.206 -1.258 -0.198 1.00 70.50 112 ALA A N 1
ATOM 859 C CA . ALA A 1 112 ? 2.816 -2.324 0.715 1.00 70.50 112 ALA A CA 1
ATOM 860 C C . ALA A 1 112 ? 4.034 -3.047 1.328 1.00 70.50 112 ALA A C 1
ATOM 862 O O . ALA A 1 112 ? 3.844 -3.875 2.216 1.00 70.50 112 ALA A O 1
ATOM 863 N N . GLY A 1 113 ? 5.266 -2.722 0.905 1.00 63.78 113 GLY A N 1
ATOM 864 C CA . GLY A 1 113 ? 6.504 -3.288 1.446 1.00 63.78 113 GLY A CA 1
ATOM 865 C C . GLY A 1 113 ? 6.726 -4.734 1.013 1.00 63.78 113 GLY A C 1
ATOM 866 O O . GLY A 1 113 ? 7.013 -5.584 1.856 1.00 63.78 113 GLY A O 1
ATOM 867 N N . PHE A 1 114 ? 6.505 -5.026 -0.271 1.00 58.94 114 PHE A N 1
ATOM 868 C CA . PHE A 1 114 ? 6.658 -6.364 -0.836 1.00 58.94 114 PHE A CA 1
ATOM 869 C C . PHE A 1 114 ? 8.032 -6.519 -1.494 1.00 58.94 114 PHE A C 1
ATOM 871 O O . PHE A 1 114 ? 8.307 -5.848 -2.487 1.00 58.94 114 PHE A O 1
ATOM 878 N N . ASP A 1 115 ? 8.860 -7.426 -0.975 1.00 55.72 115 ASP A N 1
ATOM 879 C CA . ASP A 1 115 ? 10.053 -7.916 -1.667 1.00 55.72 115 ASP A CA 1
ATOM 880 C C . ASP A 1 115 ? 9.747 -9.326 -2.199 1.00 55.72 115 ASP A C 1
ATOM 882 O O . ASP A 1 115 ? 9.197 -10.160 -1.473 1.00 55.72 115 ASP A O 1
ATOM 886 N N . ARG A 1 116 ? 10.031 -9.599 -3.481 1.00 52.53 116 ARG A N 1
ATOM 887 C CA . ARG A 1 116 ? 9.507 -10.782 -4.212 1.00 52.53 116 ARG A CA 1
ATOM 888 C C . ARG A 1 116 ? 9.967 -12.145 -3.653 1.00 52.53 116 ARG A C 1
ATOM 890 O O . ARG A 1 116 ? 9.520 -13.170 -4.150 1.00 52.53 116 ARG A O 1
ATOM 897 N N . GLY A 1 117 ? 10.837 -12.181 -2.641 1.00 50.53 117 GLY A N 1
ATOM 898 C CA . GLY A 1 117 ? 11.436 -13.407 -2.101 1.00 50.53 117 GLY A CA 1
ATOM 899 C C . GLY A 1 117 ? 10.777 -14.018 -0.857 1.00 50.53 117 GLY A C 1
ATOM 900 O O . GLY A 1 117 ? 11.104 -15.154 -0.525 1.00 50.53 117 GLY A O 1
ATOM 901 N N . GLU A 1 118 ? 9.884 -13.313 -0.153 1.00 55.22 118 GLU A N 1
ATOM 902 C CA . GLU A 1 118 ? 9.415 -13.751 1.181 1.00 55.22 118 GLU A CA 1
ATOM 903 C C . GLU A 1 118 ? 8.005 -14.364 1.211 1.00 55.22 118 GLU A C 1
ATOM 905 O O . GLU A 1 118 ? 7.586 -14.899 2.239 1.00 55.22 118 GLU A O 1
ATOM 910 N N . VAL A 1 119 ? 7.257 -14.324 0.105 1.00 61.03 119 VAL A N 1
ATOM 911 C CA . VAL A 1 119 ? 5.817 -14.623 0.108 1.00 61.03 119 VAL A CA 1
ATOM 912 C C . VAL A 1 119 ? 5.449 -15.680 -0.934 1.00 61.03 119 VAL A C 1
ATOM 914 O O . VAL A 1 119 ? 5.961 -15.660 -2.048 1.00 61.03 119 VAL A O 1
ATOM 917 N N . ASP A 1 120 ? 4.524 -16.583 -0.583 1.00 75.12 120 ASP A N 1
ATOM 918 C CA . ASP A 1 120 ? 3.896 -17.521 -1.524 1.00 75.12 120 ASP A CA 1
ATOM 919 C C . ASP A 1 120 ? 3.258 -16.749 -2.695 1.00 75.12 120 ASP A C 1
ATOM 921 O O . ASP A 1 120 ? 2.251 -16.052 -2.528 1.00 75.12 120 ASP A O 1
ATOM 925 N N . GLU A 1 121 ? 3.860 -16.874 -3.883 1.00 74.19 121 GLU A N 1
ATOM 926 C CA . GLU A 1 121 ? 3.433 -16.197 -5.112 1.00 74.19 121 GLU A CA 1
ATOM 927 C C . GLU A 1 121 ? 1.962 -16.475 -5.453 1.00 74.19 121 GLU A C 1
ATOM 929 O O . GLU A 1 121 ? 1.255 -15.583 -5.928 1.00 74.19 121 GLU A O 1
ATOM 934 N N . GLY A 1 122 ? 1.472 -17.690 -5.177 1.00 83.00 122 GLY A N 1
ATOM 935 C CA . GLY A 1 122 ? 0.091 -18.079 -5.445 1.00 83.00 122 GLY A CA 1
ATOM 936 C C . GLY A 1 122 ? -0.890 -17.382 -4.508 1.00 83.00 122 GLY A C 1
ATOM 937 O O . GLY A 1 122 ? -1.900 -16.835 -4.956 1.00 83.00 122 GLY A O 1
ATOM 938 N N . ALA A 1 123 ? -0.568 -17.343 -3.215 1.00 84.62 123 ALA A N 1
ATOM 939 C CA . ALA A 1 123 ? -1.344 -16.602 -2.227 1.00 84.62 123 ALA A CA 1
ATOM 940 C C . ALA A 1 123 ? -1.370 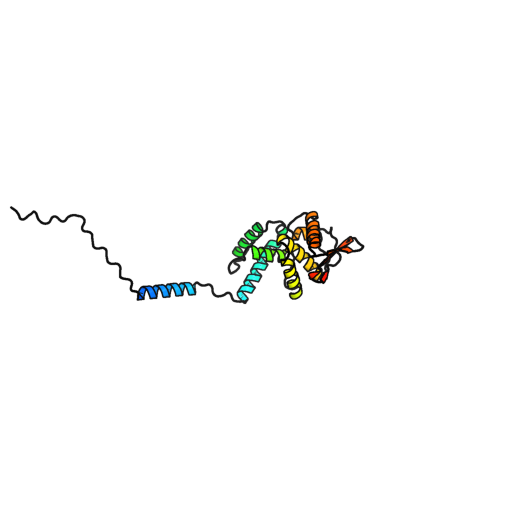-15.102 -2.574 1.00 84.62 123 ALA A C 1
ATOM 942 O O . ALA A 1 123 ? -2.432 -14.479 -2.624 1.00 84.62 123 ALA A O 1
ATOM 943 N N . TRP A 1 124 ? -0.216 -14.520 -2.902 1.00 85.75 124 TRP A N 1
ATOM 944 C CA . TRP A 1 124 ? -0.114 -13.102 -3.244 1.00 85.75 124 TRP A CA 1
ATOM 945 C C . TRP A 1 124 ? -0.878 -12.718 -4.521 1.00 85.75 124 TRP A C 1
ATOM 947 O O . TRP A 1 124 ? -1.519 -11.660 -4.574 1.00 85.75 124 TRP A O 1
ATOM 957 N N . ALA A 1 125 ? -0.886 -13.592 -5.531 1.00 86.69 125 ALA A N 1
ATOM 958 C CA . ALA A 1 125 ? -1.693 -13.400 -6.733 1.00 86.69 125 ALA A CA 1
ATOM 959 C C . ALA A 1 125 ? -3.194 -13.296 -6.406 1.00 86.69 125 ALA A C 1
ATOM 961 O O . ALA A 1 125 ? -3.891 -12.461 -6.985 1.00 86.69 125 ALA A O 1
ATOM 962 N N . GLN A 1 126 ? -3.691 -14.074 -5.436 1.00 90.50 126 GLN A N 1
ATOM 963 C CA . GLN A 1 126 ? -5.081 -13.973 -4.974 1.00 90.50 126 GLN A CA 1
ATOM 964 C C . GLN A 1 126 ? -5.361 -12.626 -4.301 1.00 90.50 126 GLN A C 1
ATOM 966 O O . GLN A 1 126 ? -6.366 -11.988 -4.613 1.00 90.50 126 GLN A O 1
ATOM 971 N N . ALA A 1 127 ? -4.466 -12.153 -3.428 1.00 91.25 127 ALA A N 1
ATOM 972 C CA . ALA A 1 127 ? -4.617 -10.840 -2.798 1.00 91.25 127 ALA A CA 1
ATOM 973 C C . ALA A 1 127 ? -4.659 -9.711 -3.835 1.00 91.25 127 ALA A C 1
ATOM 975 O O . ALA A 1 127 ? -5.514 -8.832 -3.749 1.00 91.25 127 ALA A O 1
ATOM 976 N N . THR A 1 128 ? -3.786 -9.768 -4.843 1.00 90.12 128 THR A N 1
ATOM 977 C CA . THR A 1 128 ? -3.751 -8.788 -5.940 1.00 90.12 128 THR A CA 1
ATOM 978 C C . THR A 1 128 ? -5.047 -8.801 -6.749 1.00 90.12 128 THR A C 1
ATOM 980 O O . THR A 1 128 ? -5.595 -7.739 -7.041 1.00 90.12 128 THR A O 1
ATOM 983 N N . LEU A 1 129 ? -5.586 -9.990 -7.032 1.00 92.81 129 LEU A N 1
ATOM 984 C CA . LEU A 1 129 ? -6.850 -10.146 -7.749 1.00 92.81 129 LEU A CA 1
ATOM 985 C C . LEU A 1 129 ? -8.035 -9.535 -6.984 1.00 92.81 129 LEU A C 1
ATOM 987 O O . LEU A 1 129 ? -8.861 -8.848 -7.580 1.00 92.81 129 LEU A O 1
ATOM 991 N N . VAL A 1 130 ? -8.121 -9.744 -5.666 1.00 93.69 130 VAL A N 1
ATOM 992 C CA . VAL A 1 130 ? -9.158 -9.100 -4.835 1.00 93.69 130 VAL A CA 1
ATOM 993 C C . VAL A 1 130 ? -8.955 -7.584 -4.812 1.00 93.69 130 VAL A C 1
ATOM 995 O O . VAL A 1 130 ? -9.914 -6.820 -4.941 1.00 93.69 130 VAL A O 1
ATOM 998 N N . ALA A 1 131 ? -7.699 -7.141 -4.718 1.00 92.12 131 ALA A N 1
ATOM 999 C CA . ALA A 1 131 ? -7.330 -5.733 -4.686 1.00 92.12 131 ALA A CA 1
ATOM 1000 C C . ALA A 1 131 ? -7.755 -4.972 -5.964 1.00 92.12 131 ALA A C 1
ATOM 1002 O O . ALA A 1 131 ? -8.025 -3.769 -5.909 1.00 92.12 131 ALA A O 1
ATOM 1003 N N . ASP A 1 132 ? -7.864 -5.658 -7.106 1.00 91.62 132 ASP A N 1
ATOM 1004 C CA . ASP A 1 132 ? -8.300 -5.067 -8.375 1.00 91.62 132 ASP A CA 1
ATOM 1005 C C . ASP A 1 132 ? -9.759 -4.590 -8.371 1.00 91.62 132 ASP A C 1
ATOM 1007 O O . ASP A 1 132 ? -10.094 -3.659 -9.107 1.00 91.62 132 ASP A O 1
ATOM 1011 N N . ALA A 1 133 ? -10.611 -5.163 -7.517 1.00 91.81 133 ALA A N 1
ATOM 1012 C CA . ALA A 1 133 ? -11.994 -4.721 -7.348 1.00 91.81 133 ALA A CA 1
ATOM 1013 C C . ALA A 1 133 ? -12.117 -3.420 -6.529 1.00 91.81 133 ALA A C 1
ATOM 1015 O O . ALA A 1 133 ? -13.185 -2.799 -6.516 1.00 91.81 133 ALA A O 1
ATOM 1016 N N . LEU A 1 134 ? -11.044 -2.988 -5.855 1.00 92.12 134 LEU A N 1
ATOM 1017 C CA . LEU A 1 134 ? -11.010 -1.731 -5.112 1.00 92.12 134 LEU A CA 1
ATOM 1018 C C . LEU A 1 134 ? -10.547 -0.553 -5.996 1.00 92.12 134 LEU A C 1
ATOM 1020 O O . LEU A 1 134 ? -9.721 -0.730 -6.900 1.00 92.12 134 LEU A O 1
ATOM 1024 N N . PRO A 1 135 ? -11.014 0.678 -5.700 1.00 90.19 135 PRO A N 1
ATOM 1025 C CA . PRO A 1 135 ? -10.430 1.904 -6.236 1.00 90.19 135 PRO A CA 1
ATOM 1026 C C . PRO A 1 135 ? -8.899 1.956 -6.093 1.00 90.19 135 PRO A C 1
ATOM 1028 O O . PRO A 1 135 ? -8.336 1.524 -5.085 1.00 90.19 135 PRO A O 1
ATOM 1031 N N . GLU A 1 136 ? -8.222 2.525 -7.098 1.00 83.50 136 GLU A N 1
ATOM 1032 C CA . GLU A 1 136 ? -6.751 2.586 -7.152 1.00 83.50 136 GLU A CA 1
ATOM 1033 C C . GLU A 1 136 ? -6.131 3.234 -5.905 1.00 83.50 136 GLU A C 1
ATOM 1035 O O . GLU A 1 136 ? -5.070 2.806 -5.454 1.00 83.50 136 GLU A O 1
ATOM 1040 N N . ASP A 1 137 ? -6.787 4.245 -5.329 1.00 84.00 137 ASP A N 1
ATOM 1041 C CA . ASP A 1 137 ? -6.259 5.005 -4.198 1.00 84.00 137 ASP A CA 1
ATOM 1042 C C . ASP A 1 137 ? -6.230 4.201 -2.893 1.00 84.00 137 ASP A C 1
ATOM 1044 O O . ASP A 1 137 ? -5.423 4.504 -2.019 1.00 84.00 137 ASP A O 1
ATOM 1048 N N . ILE A 1 138 ? -7.054 3.158 -2.761 1.00 91.38 138 ILE A N 1
ATOM 1049 C CA . ILE A 1 138 ? -7.142 2.346 -1.535 1.00 91.38 138 ILE A CA 1
ATOM 1050 C C . ILE A 1 138 ? -6.531 0.952 -1.686 1.00 91.38 138 ILE A C 1
ATOM 1052 O O . ILE A 1 138 ? -6.317 0.261 -0.689 1.00 91.38 138 ILE A O 1
ATOM 1056 N N . ARG A 1 139 ? -6.196 0.551 -2.916 1.00 91.88 139 ARG A N 1
ATOM 1057 C CA . ARG A 1 139 ? -5.605 -0.754 -3.231 1.00 91.88 139 ARG A CA 1
ATOM 1058 C C . ARG A 1 139 ? -4.339 -1.038 -2.423 1.00 91.88 139 ARG A C 1
ATOM 1060 O O . ARG A 1 139 ? -4.197 -2.116 -1.856 1.00 91.88 139 ARG A O 1
ATOM 1067 N N . GLY A 1 140 ? -3.449 -0.049 -2.322 1.00 88.75 140 GLY A N 1
ATOM 1068 C CA . GLY A 1 140 ? -2.211 -0.174 -1.545 1.00 88.75 140 GLY A CA 1
ATOM 1069 C C . GLY A 1 140 ? -2.460 -0.427 -0.055 1.00 88.75 140 GLY A C 1
ATOM 1070 O O . GLY A 1 140 ? -1.724 -1.181 0.573 1.00 88.75 140 GLY A O 1
ATOM 1071 N N . VAL A 1 141 ? -3.537 0.133 0.508 1.00 94.00 141 VAL A N 1
ATOM 1072 C CA . VAL A 1 141 ? -3.909 -0.105 1.911 1.00 94.00 141 VAL A CA 1
ATOM 1073 C C . VAL A 1 141 ? -4.396 -1.537 2.111 1.00 94.00 141 VAL A C 1
ATOM 1075 O O . VAL A 1 141 ? -3.979 -2.193 3.064 1.00 94.00 141 VAL A O 1
ATOM 1078 N N . PHE A 1 142 ? -5.252 -2.033 1.215 1.00 95.62 142 PHE A N 1
ATOM 1079 C CA . PHE A 1 142 ? -5.711 -3.421 1.264 1.00 95.62 142 PHE A CA 1
ATOM 1080 C C . PHE A 1 142 ? -4.527 -4.394 1.193 1.00 95.62 142 PHE A C 1
ATOM 1082 O O . PHE A 1 142 ? -4.416 -5.292 2.023 1.00 95.62 142 PHE A O 1
ATOM 1089 N N . LEU A 1 143 ? -3.602 -4.168 0.255 1.00 93.75 143 LEU A N 1
ATOM 1090 C CA . LEU A 1 143 ? -2.421 -5.012 0.066 1.00 93.75 143 LEU A CA 1
ATOM 1091 C C . LEU A 1 143 ? -1.466 -4.982 1.268 1.00 93.75 143 LEU A C 1
ATOM 1093 O O . LEU A 1 143 ? -0.926 -6.025 1.632 1.00 93.75 143 LEU A O 1
ATOM 1097 N N . LEU A 1 144 ? -1.308 -3.834 1.936 1.00 94.00 144 LEU A N 1
ATOM 1098 C CA . LEU A 1 144 ? -0.548 -3.735 3.187 1.00 94.00 144 LEU A CA 1
ATOM 1099 C C . LEU A 1 144 ? -1.136 -4.648 4.277 1.00 94.00 144 LEU A C 1
ATOM 1101 O O . LEU A 1 144 ? -0.405 -5.382 4.945 1.00 94.00 144 LEU A O 1
ATOM 1105 N N . VAL A 1 145 ? -2.460 -4.616 4.451 1.00 95.56 145 VAL A N 1
ATOM 1106 C CA . VAL A 1 145 ? -3.155 -5.461 5.434 1.00 95.56 145 VAL A CA 1
ATOM 1107 C C . VAL A 1 145 ? -3.098 -6.935 5.026 1.00 95.56 145 VAL A C 1
ATOM 1109 O O . VAL A 1 145 ? -2.860 -7.791 5.876 1.00 95.56 145 VAL A O 1
ATOM 1112 N N . ALA A 1 146 ? -3.256 -7.236 3.735 1.00 94.94 146 ALA A N 1
ATOM 1113 C CA . ALA A 1 146 ? -3.147 -8.587 3.190 1.00 94.94 146 ALA A CA 1
ATOM 1114 C C . ALA A 1 146 ? -1.771 -9.202 3.428 1.00 94.94 146 ALA A C 1
ATOM 1116 O O . ALA A 1 146 ? -1.692 -10.340 3.884 1.00 94.94 146 ALA A O 1
ATOM 1117 N N . ARG A 1 147 ? -0.698 -8.431 3.225 1.00 92.44 147 ARG A N 1
ATOM 1118 C CA . ARG A 1 147 ? 0.669 -8.852 3.542 1.00 92.44 147 ARG A CA 1
ATOM 1119 C C . ARG A 1 147 ? 0.816 -9.211 5.021 1.00 92.44 147 ARG A C 1
ATOM 1121 O O . ARG A 1 147 ? 1.257 -10.313 5.334 1.00 92.44 147 ARG A O 1
ATOM 1128 N N . ALA A 1 148 ? 0.377 -8.331 5.926 1.00 93.62 148 ALA A N 1
ATOM 1129 C CA . ALA A 1 148 ? 0.432 -8.596 7.367 1.00 93.62 148 ALA A CA 1
ATOM 1130 C C . ALA A 1 148 ? -0.394 -9.839 7.759 1.00 93.62 148 ALA A C 1
ATOM 1132 O O . ALA A 1 148 ? 0.014 -10.631 8.607 1.00 93.62 148 ALA A O 1
ATOM 1133 N N . ALA A 1 149 ? -1.547 -10.051 7.117 1.00 95.19 149 ALA A N 1
ATOM 1134 C CA . ALA A 1 149 ? -2.417 -11.198 7.368 1.00 95.19 149 ALA A CA 1
ATOM 1135 C C . ALA A 1 149 ? -1.828 -12.525 6.865 1.00 95.19 149 ALA A C 1
ATOM 1137 O O . ALA A 1 149 ? -2.005 -13.564 7.511 1.00 95.19 149 ALA A O 1
ATOM 1138 N N . LEU A 1 150 ? -1.133 -12.484 5.728 1.00 92.00 150 LEU A N 1
ATOM 1139 C CA . LEU A 1 150 ? -0.447 -13.625 5.133 1.00 92.00 150 LEU A CA 1
ATOM 1140 C C . LEU A 1 150 ? 0.776 -14.031 5.962 1.00 92.00 150 LEU A C 1
ATOM 1142 O O . LEU A 1 150 ? 0.933 -15.205 6.284 1.00 92.00 150 LEU A O 1
ATOM 1146 N N . ALA A 1 151 ? 1.568 -13.049 6.400 1.00 90.19 151 ALA A N 1
ATOM 1147 C CA . ALA A 1 151 ? 2.741 -13.244 7.252 1.00 90.19 151 ALA A CA 1
ATOM 1148 C C . ALA A 1 151 ? 2.404 -13.510 8.736 1.00 90.19 151 ALA A C 1
ATOM 1150 O O . ALA A 1 151 ? 3.297 -13.770 9.539 1.00 90.19 151 ALA A 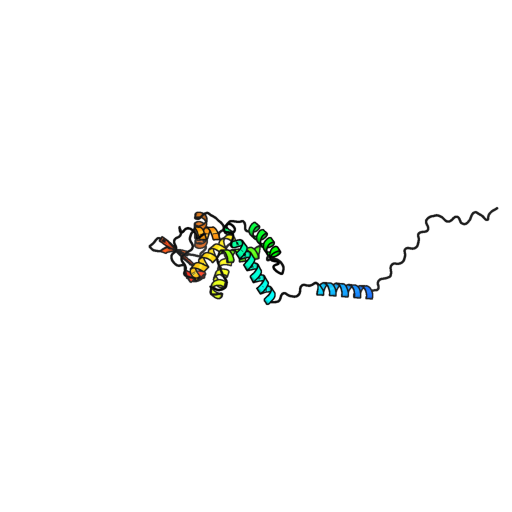O 1
ATOM 1151 N N . LYS A 1 152 ? 1.117 -13.458 9.121 1.00 92.75 152 LYS A N 1
ATOM 1152 C CA . LYS A 1 152 ? 0.647 -13.559 10.520 1.00 92.75 152 LYS A CA 1
ATOM 1153 C C . LYS A 1 152 ? 1.288 -12.525 11.454 1.00 92.75 152 LYS A C 1
ATOM 1155 O O . LYS A 1 152 ? 1.452 -12.767 12.649 1.00 92.75 152 LYS A O 1
ATOM 1160 N N . GLU A 1 153 ? 1.586 -11.350 10.916 1.00 94.00 153 GLU A N 1
ATOM 1161 C CA . GLU A 1 153 ? 2.127 -10.211 11.648 1.00 94.00 153 GLU A CA 1
ATOM 1162 C C . GLU A 1 153 ? 1.026 -9.401 12.334 1.00 94.00 153 GLU A C 1
ATOM 1164 O O . GLU A 1 153 ? -0.166 -9.532 12.033 1.00 94.00 153 GLU A O 1
ATOM 1169 N N . ALA A 1 154 ? 1.434 -8.546 13.275 1.00 95.69 154 ALA A N 1
ATOM 1170 C CA . ALA A 1 154 ? 0.535 -7.610 13.937 1.00 95.69 154 ALA A CA 1
ATOM 1171 C C . ALA A 1 154 ? -0.174 -6.717 12.909 1.00 95.69 154 ALA A C 1
ATOM 1173 O O . ALA A 1 154 ? 0.439 -6.252 11.947 1.00 95.69 154 ALA A O 1
ATOM 1174 N N . CYS A 1 155 ? -1.465 -6.451 13.130 1.00 96.31 155 CYS A N 1
ATOM 1175 C CA . CYS A 1 155 ? -2.215 -5.535 12.279 1.00 96.31 155 CYS A CA 1
ATOM 1176 C C . CYS A 1 155 ? -1.487 -4.180 12.170 1.00 96.31 155 CYS A C 1
ATOM 1178 O O . CYS A 1 155 ? -1.103 -3.626 13.208 1.00 96.31 155 CYS A O 1
ATOM 1180 N N . PRO A 1 156 ? -1.353 -3.610 10.956 1.00 95.62 156 PRO A N 1
ATOM 1181 C CA . PRO A 1 156 ? -0.762 -2.292 10.771 1.00 95.62 156 PRO A CA 1
ATOM 1182 C C . PRO A 1 156 ? -1.452 -1.224 11.622 1.00 95.62 156 PRO A C 1
ATOM 1184 O O . PRO A 1 156 ? -2.668 -1.287 11.853 1.00 95.62 156 PRO A O 1
ATOM 1187 N N . SER A 1 157 ? -0.689 -0.235 12.082 1.00 95.62 157 SER A N 1
ATOM 1188 C CA . SER A 1 157 ? -1.220 0.883 12.865 1.00 95.62 157 SER A CA 1
ATOM 1189 C C . SER A 1 157 ? -1.933 1.913 11.985 1.00 95.62 157 SER A C 1
ATOM 1191 O O . SER A 1 157 ? -1.783 1.930 10.761 1.00 95.62 157 SER A O 1
ATOM 1193 N N . ASP A 1 158 ? -2.712 2.813 12.588 1.00 95.62 158 ASP A N 1
ATOM 1194 C CA . ASP A 1 158 ? -3.370 3.895 11.849 1.00 95.62 158 ASP A CA 1
ATOM 1195 C C . ASP A 1 158 ? -2.361 4.799 11.130 1.00 95.62 158 ASP A C 1
ATOM 1197 O O . ASP A 1 158 ? -2.670 5.343 10.070 1.00 95.62 158 ASP A O 1
ATOM 1201 N N . ALA A 1 159 ? -1.156 4.953 11.685 1.00 92.38 159 ALA A N 1
ATOM 1202 C CA . ALA A 1 159 ? -0.086 5.736 11.080 1.00 92.38 159 ALA A CA 1
ATOM 1203 C C . ALA A 1 159 ? 0.493 5.052 9.828 1.00 92.38 159 ALA A C 1
ATOM 1205 O O . ALA A 1 159 ? 0.712 5.715 8.814 1.00 92.38 159 ALA A O 1
ATOM 1206 N N . GLU A 1 160 ? 0.689 3.733 9.863 1.00 91.31 160 GLU A N 1
ATOM 1207 C CA . GLU A 1 160 ? 1.165 2.959 8.708 1.00 91.31 160 GLU A CA 1
ATOM 1208 C C . GLU A 1 160 ? 0.119 2.918 7.593 1.00 91.31 160 GLU A C 1
ATOM 1210 O O . GLU A 1 160 ? 0.440 3.135 6.424 1.00 91.31 160 GLU A O 1
ATOM 1215 N N . ILE A 1 161 ? -1.152 2.740 7.959 1.00 93.69 161 ILE A N 1
ATOM 1216 C CA . ILE A 1 161 ? -2.275 2.789 7.019 1.00 93.69 161 ILE A CA 1
ATOM 1217 C C . ILE A 1 161 ? -2.386 4.178 6.385 1.00 93.69 161 ILE A C 1
ATOM 1219 O O . ILE A 1 161 ? -2.575 4.299 5.173 1.00 93.69 161 ILE A O 1
ATOM 1223 N N . ALA A 1 162 ? -2.248 5.239 7.184 1.00 91.50 162 ALA A N 1
ATOM 1224 C CA . ALA A 1 162 ? -2.266 6.608 6.685 1.00 91.50 162 ALA A CA 1
ATOM 1225 C C . ALA A 1 162 ? -1.126 6.839 5.678 1.00 91.50 162 ALA A C 1
ATOM 1227 O O . ALA A 1 162 ? -1.374 7.364 4.591 1.00 91.50 162 ALA A O 1
ATOM 1228 N N . ARG A 1 163 ? 0.090 6.372 5.990 1.00 87.75 163 ARG A N 1
ATOM 1229 C CA . ARG A 1 163 ? 1.260 6.454 5.104 1.00 87.75 163 ARG A CA 1
ATOM 1230 C C . ARG A 1 163 ? 1.032 5.711 3.785 1.00 87.75 163 ARG A C 1
ATOM 1232 O O . ARG A 1 163 ? 1.247 6.301 2.730 1.00 87.75 163 ARG A O 1
ATOM 1239 N N . ALA A 1 164 ? 0.527 4.476 3.823 1.00 87.69 164 ALA A N 1
ATOM 1240 C CA . ALA A 1 164 ? 0.205 3.710 2.614 1.00 87.69 164 ALA A CA 1
ATOM 1241 C C . ALA A 1 164 ? -0.862 4.403 1.750 1.00 87.69 164 ALA A C 1
ATOM 1243 O O . ALA A 1 164 ? -0.758 4.416 0.522 1.00 87.69 164 ALA A O 1
ATOM 1244 N N . TYR A 1 165 ? -1.839 5.054 2.391 1.00 89.31 165 TYR A N 1
ATOM 1245 C CA . TYR A 1 165 ? -2.849 5.858 1.703 1.00 89.31 165 TYR A CA 1
ATOM 1246 C C . TYR A 1 165 ? -2.328 7.218 1.195 1.00 89.31 165 TYR A C 1
ATOM 1248 O O . TYR A 1 165 ? -2.995 7.896 0.416 1.00 89.31 165 TYR A O 1
ATOM 1256 N N . GLY A 1 166 ? -1.141 7.646 1.629 1.00 84.81 166 GLY A N 1
ATOM 1257 C CA . GLY A 1 166 ? -0.558 8.947 1.301 1.00 84.81 166 GLY A CA 1
ATOM 1258 C C . GLY A 1 166 ? -1.170 10.123 2.062 1.00 84.81 166 GLY A C 1
ATOM 1259 O O . GLY A 1 166 ? -1.275 11.235 1.549 1.00 84.81 166 GLY A O 1
ATOM 1260 N N . THR A 1 167 ? -1.589 9.898 3.306 1.00 87.25 167 THR A N 1
ATOM 1261 C CA . THR A 1 167 ? -2.110 10.930 4.207 1.00 87.25 167 THR A CA 1
ATOM 1262 C C . THR A 1 167 ? -1.402 10.893 5.558 1.00 87.25 167 THR A C 1
ATOM 1264 O O . THR A 1 167 ? -0.907 9.862 5.988 1.00 87.25 167 THR A O 1
ATOM 1267 N N . ARG A 1 168 ? -1.385 12.020 6.275 1.00 88.69 168 ARG A N 1
ATOM 1268 C CA . ARG A 1 168 ? -0.919 12.086 7.674 1.00 88.69 168 ARG A CA 1
ATOM 1269 C C . ARG A 1 168 ? -2.058 11.930 8.693 1.00 88.69 168 ARG A C 1
ATOM 1271 O O . ARG A 1 168 ? -1.830 11.969 9.894 1.00 88.69 168 ARG A O 1
ATOM 1278 N N . SER A 1 169 ? -3.305 11.792 8.230 1.00 92.38 169 SER A N 1
ATOM 1279 C CA . SER A 1 169 ? -4.483 11.725 9.100 1.00 92.38 169 SER A CA 1
ATOM 1280 C C . SER A 1 169 ? -4.836 10.285 9.479 1.00 92.38 169 SER A C 1
ATOM 1282 O O . SER A 1 169 ? -5.406 9.549 8.671 1.00 92.38 169 SER A O 1
ATOM 1284 N N . THR A 1 170 ? -4.620 9.920 10.744 1.00 93.44 170 THR A N 1
ATOM 1285 C CA . THR A 1 170 ? -5.077 8.639 11.324 1.00 93.44 170 THR A CA 1
ATOM 1286 C C . THR A 1 170 ? -6.602 8.486 11.263 1.00 93.44 170 THR A C 1
ATOM 1288 O O . THR A 1 170 ? -7.131 7.411 11.001 1.00 93.44 170 THR A O 1
ATOM 1291 N N . GLY A 1 171 ? -7.353 9.584 11.391 1.00 95.31 171 GLY A N 1
ATOM 1292 C CA . GLY A 1 171 ? -8.808 9.569 11.202 1.00 95.31 171 GLY A CA 1
ATOM 1293 C C . GLY A 1 171 ? -9.239 9.242 9.765 1.00 95.31 171 GLY A C 1
ATOM 1294 O O . GLY A 1 171 ? -10.310 8.675 9.549 1.00 95.31 171 GLY A O 1
ATOM 1295 N N . ARG A 1 172 ? -8.428 9.583 8.755 1.00 93.12 172 ARG A N 1
ATOM 1296 C CA . ARG A 1 172 ? -8.674 9.177 7.362 1.00 93.12 172 ARG A CA 1
ATOM 1297 C C . ARG A 1 172 ? -8.331 7.698 7.153 1.00 93.12 172 ARG A C 1
ATOM 1299 O O . ARG A 1 172 ? -9.096 7.022 6.476 1.00 93.12 172 ARG A O 1
ATOM 1306 N N . ALA A 1 173 ? -7.277 7.196 7.797 1.00 93.56 173 ALA A N 1
ATOM 1307 C CA . ALA A 1 173 ? -6.963 5.767 7.842 1.00 93.56 173 ALA A CA 1
ATOM 1308 C C . ALA A 1 173 ? -8.109 4.936 8.447 1.00 93.56 173 ALA A C 1
ATOM 1310 O O . ALA A 1 173 ? -8.575 3.988 7.827 1.00 93.56 173 ALA A O 1
ATOM 1311 N N . ARG A 1 174 ? -8.674 5.332 9.592 1.00 95.19 174 ARG A N 1
ATOM 1312 C CA . ARG A 1 174 ? -9.829 4.613 10.168 1.00 95.19 174 ARG A CA 1
ATOM 1313 C C . ARG A 1 174 ? -11.042 4.591 9.243 1.00 95.19 174 ARG A C 1
ATOM 1315 O O . ARG A 1 174 ? -11.680 3.555 9.091 1.00 95.19 174 ARG A O 1
ATOM 1322 N N . ARG A 1 175 ? -11.333 5.714 8.578 1.00 96.31 175 ARG A N 1
ATOM 1323 C CA . ARG A 1 175 ? -12.429 5.787 7.598 1.00 96.31 175 ARG A CA 1
ATOM 1324 C C . ARG A 1 175 ? -12.215 4.866 6.401 1.00 96.31 175 ARG A C 1
ATOM 1326 O O . ARG A 1 175 ? -13.196 4.340 5.891 1.00 96.31 175 ARG A O 1
ATOM 1333 N N . ILE A 1 176 ? -10.973 4.670 5.954 1.00 95.56 176 ILE A N 1
ATOM 1334 C CA . ILE A 1 176 ? -10.696 3.799 4.806 1.00 95.56 176 ILE A CA 1
ATOM 1335 C C . ILE A 1 176 ? -10.883 2.323 5.150 1.00 95.56 176 ILE A C 1
ATOM 1337 O O . ILE A 1 176 ? -11.427 1.582 4.338 1.00 95.56 176 ILE A O 1
ATOM 1341 N N . LEU A 1 177 ? -10.528 1.918 6.374 1.00 96.06 177 LEU A N 1
ATOM 1342 C CA . LEU A 1 177 ? -10.840 0.581 6.879 1.00 96.06 177 LEU A CA 1
ATOM 1343 C C . LEU A 1 177 ? -12.349 0.364 6.993 1.00 96.06 177 LEU A C 1
ATOM 1345 O O . LEU A 1 177 ? -12.843 -0.629 6.474 1.00 96.06 177 LEU A O 1
ATOM 1349 N N . ALA A 1 178 ? -13.079 1.313 7.587 1.00 96.81 178 ALA A N 1
ATOM 1350 C CA . ALA A 1 178 ? -14.537 1.231 7.692 1.00 96.81 178 ALA A CA 1
ATOM 1351 C C . ALA A 1 178 ? -15.209 1.146 6.310 1.00 96.81 178 ALA A C 1
ATOM 1353 O O . ALA A 1 178 ? -16.098 0.332 6.100 1.00 96.81 178 ALA A O 1
ATOM 1354 N N . TYR A 1 179 ? -14.734 1.926 5.335 1.00 96.25 179 TYR A N 1
ATOM 1355 C CA . TYR A 1 179 ? -15.218 1.850 3.956 1.00 96.25 179 TYR A CA 1
ATOM 1356 C C . TYR A 1 179 ? -14.995 0.464 3.326 1.00 96.25 179 TYR A C 1
ATOM 1358 O O . TYR A 1 179 ? -15.882 -0.063 2.654 1.00 96.25 179 TYR A O 1
ATOM 1366 N N . MET A 1 180 ? -13.812 -0.130 3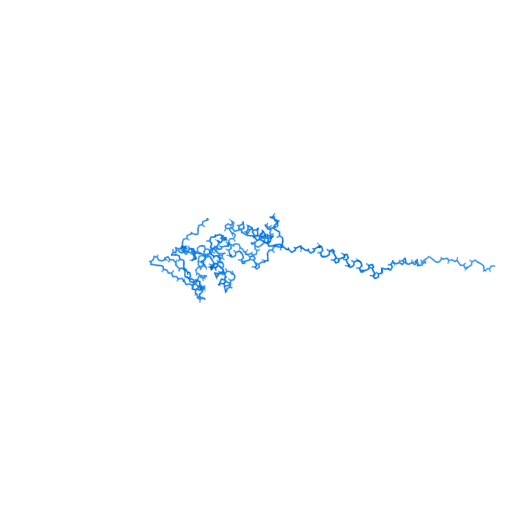.518 1.00 96.94 180 MET A N 1
ATOM 1367 C CA . MET A 1 180 ? -13.519 -1.475 3.012 1.00 96.94 180 MET A CA 1
ATOM 1368 C C . MET A 1 180 ? -14.355 -2.548 3.722 1.00 96.94 180 MET A C 1
ATOM 1370 O O . MET A 1 180 ? -14.791 -3.499 3.075 1.00 96.94 180 MET A O 1
ATOM 1374 N N . GLU A 1 181 ? -14.620 -2.368 5.016 1.00 97.44 181 GLU A N 1
ATOM 1375 C CA . GLU A 1 181 ? -15.484 -3.239 5.813 1.00 97.44 181 GLU A CA 1
ATOM 1376 C C . GLU A 1 181 ? -16.947 -3.189 5.358 1.00 97.44 181 GLU A C 1
ATOM 1378 O O . GLU A 1 181 ? -17.544 -4.230 5.097 1.00 97.44 181 GLU A O 1
ATOM 1383 N N . GLU A 1 182 ? -17.505 -1.995 5.144 1.00 97.19 182 GLU A N 1
ATOM 1384 C CA . GLU A 1 182 ? -18.860 -1.808 4.598 1.00 97.19 182 GLU A CA 1
ATOM 1385 C C . GLU A 1 182 ? -19.046 -2.481 3.228 1.00 97.19 182 GLU A C 1
ATOM 1387 O O . GLU A 1 182 ? -20.152 -2.883 2.861 1.00 97.19 182 GLU A O 1
ATOM 1392 N N . ARG A 1 183 ? -17.963 -2.596 2.454 1.00 95.69 183 ARG A N 1
ATOM 1393 C CA . ARG A 1 183 ? -17.934 -3.242 1.136 1.00 95.69 183 ARG A CA 1
ATOM 1394 C C . ARG A 1 183 ? -17.626 -4.741 1.195 1.00 95.69 183 ARG A C 1
ATOM 1396 O O . ARG A 1 183 ? -17.717 -5.392 0.159 1.00 95.69 183 ARG A O 1
ATOM 1403 N N . GLY A 1 184 ? -17.290 -5.278 2.367 1.00 95.38 184 GLY A N 1
ATOM 1404 C CA . GLY A 1 184 ? -17.018 -6.699 2.585 1.00 95.38 184 GLY A CA 1
ATOM 1405 C C . GLY A 1 184 ? -15.605 -7.165 2.226 1.00 95.38 184 GLY A C 1
ATOM 1406 O O . GLY A 1 184 ? -15.344 -8.361 2.288 1.00 95.38 184 GLY A O 1
ATOM 1407 N N . PHE A 1 185 ? -14.680 -6.258 1.891 1.00 96.25 185 PHE A N 1
ATOM 1408 C CA . PHE A 1 185 ? -13.296 -6.633 1.556 1.00 96.25 185 PHE A CA 1
ATOM 1409 C C . PHE A 1 185 ? -12.498 -7.098 2.775 1.00 96.25 185 PHE A C 1
ATOM 1411 O O . PHE A 1 185 ? -11.548 -7.870 2.657 1.00 96.25 185 PHE A O 1
ATOM 1418 N N . LEU A 1 186 ? -12.860 -6.601 3.955 1.00 97.50 186 LEU A N 1
ATOM 1419 C CA . LEU A 1 186 ? -12.222 -6.945 5.215 1.00 97.50 186 LEU A CA 1
ATOM 1420 C C . LEU A 1 186 ? -13.229 -6.872 6.362 1.00 97.50 186 LEU A C 1
ATOM 1422 O O . LEU A 1 186 ? -14.302 -6.298 6.213 1.00 97.50 186 LEU A O 1
ATOM 1426 N N . VAL A 1 187 ? -12.872 -7.430 7.512 1.00 97.88 187 VAL A N 1
ATOM 1427 C CA . VAL A 1 187 ? -13.629 -7.300 8.764 1.00 97.88 187 VAL A CA 1
ATOM 1428 C C . VAL A 1 187 ? -12.674 -6.850 9.855 1.00 97.88 187 VAL A C 1
ATOM 1430 O O . VAL A 1 187 ? -11.613 -7.457 10.035 1.00 97.88 187 VAL A O 1
ATOM 1433 N N . VAL A 1 188 ? -13.036 -5.794 10.580 1.00 97.19 188 VAL A N 1
ATOM 1434 C CA . VAL A 1 188 ? -12.236 -5.244 11.674 1.00 97.19 188 VAL A CA 1
ATOM 1435 C C . VAL A 1 188 ? -12.803 -5.761 12.989 1.00 97.19 188 VAL A C 1
ATOM 1437 O O . VAL A 1 188 ? -13.953 -5.528 13.345 1.00 97.19 188 VAL A O 1
ATOM 1440 N N . ALA A 1 189 ? -11.966 -6.454 13.748 1.00 95.56 189 ALA A N 1
ATOM 1441 C CA . ALA A 1 189 ? -12.273 -6.918 15.089 1.00 95.56 189 ALA A CA 1
ATOM 1442 C C . ALA A 1 189 ? -11.248 -6.372 16.087 1.00 95.56 189 ALA A C 1
ATOM 1444 O O . ALA A 1 189 ? -10.175 -5.890 15.717 1.00 95.56 189 ALA A O 1
ATOM 1445 N N . SER A 1 190 ? -11.567 -6.490 17.371 1.00 95.25 190 SER A N 1
ATOM 1446 C CA . SER A 1 190 ? -10.635 -6.200 18.457 1.00 95.25 190 SER A CA 1
ATOM 1447 C C . SER A 1 190 ? -10.494 -7.415 19.363 1.00 95.25 190 SER A C 1
ATOM 1449 O O . SER A 1 190 ? -11.469 -8.128 19.611 1.00 95.25 190 SER A O 1
ATOM 1451 N N . ASP A 1 191 ? -9.283 -7.656 19.858 1.00 94.12 191 ASP A N 1
ATOM 1452 C CA . ASP A 1 191 ? -9.059 -8.630 20.921 1.00 94.12 191 ASP A CA 1
ATOM 1453 C C . ASP A 1 191 ? -9.549 -8.097 22.285 1.00 94.12 191 ASP A C 1
ATOM 1455 O O . ASP A 1 191 ? -10.002 -6.959 22.425 1.00 94.12 191 ASP A O 1
ATOM 1459 N N . LEU A 1 192 ? -9.422 -8.918 23.332 1.00 90.06 192 LEU A N 1
ATOM 1460 C CA . LEU A 1 192 ? -9.798 -8.542 24.703 1.00 90.06 192 LEU A CA 1
ATOM 1461 C C . LEU A 1 192 ? -8.965 -7.383 25.284 1.00 90.06 192 LEU A C 1
ATOM 1463 O O . LEU A 1 192 ? -9.323 -6.836 26.324 1.00 90.06 192 LEU A O 1
ATOM 1467 N N . ARG A 1 193 ? -7.841 -7.038 24.652 1.00 92.06 193 ARG A N 1
ATOM 1468 C CA . ARG A 1 193 ? -6.942 -5.943 25.035 1.00 92.06 193 ARG A CA 1
ATOM 1469 C C . ARG A 1 193 ? -7.174 -4.686 24.191 1.00 92.06 193 ARG A C 1
ATOM 1471 O O . ARG A 1 193 ? -6.493 -3.693 24.416 1.00 92.06 193 ARG A O 1
ATOM 1478 N N . GLY A 1 194 ? -8.127 -4.714 23.258 1.00 92.00 194 GLY A N 1
ATOM 1479 C CA . GLY A 1 194 ? -8.413 -3.616 22.338 1.00 92.00 194 GLY A CA 1
ATOM 1480 C C . GLY A 1 194 ? -7.493 -3.557 21.116 1.00 92.00 194 GLY A C 1
ATOM 1481 O O . GLY A 1 194 ? -7.640 -2.647 20.305 1.00 92.00 194 GLY A O 1
ATOM 1482 N N . ASN A 1 195 ? -6.581 -4.518 20.937 1.00 95.56 195 ASN A N 1
ATOM 1483 C CA . ASN A 1 195 ? -5.732 -4.577 19.751 1.00 95.56 195 ASN A CA 1
ATOM 1484 C C . ASN A 1 195 ? -6.568 -4.956 18.533 1.00 95.56 195 ASN A C 1
ATOM 1486 O O . ASN A 1 195 ? -7.392 -5.873 18.584 1.00 95.56 195 ASN A O 1
ATOM 1490 N N . ARG A 1 196 ? -6.317 -4.280 17.418 1.00 97.12 196 ARG A N 1
ATOM 1491 C CA . ARG A 1 196 ? -7.003 -4.510 16.154 1.00 97.12 196 ARG A CA 1
ATOM 1492 C C . ARG A 1 196 ? -6.563 -5.826 15.524 1.00 97.12 196 ARG A C 1
ATOM 1494 O O . ARG A 1 196 ? -5.375 -6.119 15.412 1.00 97.12 196 ARG A O 1
ATOM 1501 N N . ILE A 1 197 ? -7.541 -6.576 15.043 1.00 97.62 197 ILE A N 1
ATOM 1502 C CA . ILE A 1 197 ? -7.392 -7.755 14.200 1.00 97.62 197 ILE A CA 1
ATOM 1503 C C . ILE A 1 197 ? -8.161 -7.469 12.914 1.00 97.62 197 ILE A C 1
ATOM 1505 O O . ILE A 1 197 ? -9.319 -7.065 12.980 1.00 97.62 197 ILE A O 1
ATOM 1509 N N . VAL A 1 198 ? -7.553 -7.704 11.754 1.00 97.88 198 VAL A N 1
ATOM 1510 C CA . VAL A 1 198 ? -8.265 -7.622 10.475 1.00 97.88 198 VAL A CA 1
ATOM 1511 C C . VAL A 1 198 ? -8.335 -8.999 9.833 1.00 97.88 198 VAL A C 1
ATOM 1513 O O . VAL A 1 198 ? -7.323 -9.694 9.713 1.00 97.88 198 VAL A O 1
ATOM 1516 N N . GLN A 1 199 ? -9.543 -9.394 9.440 1.00 97.81 199 GLN A N 1
ATOM 1517 C CA . GLN A 1 199 ? -9.817 -10.604 8.670 1.00 97.81 199 GLN A CA 1
ATOM 1518 C C . GLN A 1 199 ? -10.104 -10.227 7.218 1.00 97.81 199 GLN A C 1
ATOM 1520 O O . GLN A 1 199 ? -10.721 -9.197 6.956 1.00 97.81 199 GLN A O 1
ATOM 1525 N N . LEU A 1 200 ? -9.668 -11.065 6.283 1.00 97.56 200 LEU A N 1
ATOM 1526 C CA . LEU A 1 200 ? -9.850 -10.889 4.843 1.00 97.56 200 LEU A CA 1
ATOM 1527 C C . LEU A 1 200 ? -10.699 -12.060 4.337 1.00 97.56 200 LEU A C 1
ATOM 1529 O O . LEU A 1 200 ? -10.134 -13.122 4.064 1.00 97.56 200 LEU A O 1
ATOM 1533 N N . PRO A 1 201 ? -12.039 -11.913 4.271 1.00 95.12 201 PRO A N 1
ATOM 1534 C CA . PRO A 1 201 ? -12.955 -13.027 4.024 1.00 95.12 201 PRO A CA 1
ATOM 1535 C C . PRO A 1 201 ? -12.664 -13.781 2.726 1.00 95.12 201 PRO A C 1
ATOM 1537 O O . PRO A 1 201 ? -12.557 -15.004 2.748 1.00 95.12 201 PRO A O 1
ATOM 1540 N N . ASP A 1 202 ? -12.448 -13.049 1.630 1.00 93.81 202 ASP A N 1
ATOM 1541 C CA . ASP A 1 202 ? -12.213 -13.624 0.298 1.00 93.81 202 ASP A CA 1
ATOM 1542 C C . ASP A 1 202 ? -10.885 -14.387 0.191 1.00 93.81 202 ASP A C 1
ATOM 1544 O O . ASP A 1 202 ? -10.726 -15.249 -0.671 1.00 93.81 202 ASP A O 1
ATOM 1548 N N . LEU A 1 203 ? -9.932 -14.089 1.080 1.00 93.88 203 LEU A N 1
ATOM 1549 C CA . LEU A 1 203 ? -8.623 -14.743 1.134 1.00 93.88 203 LEU A CA 1
ATOM 1550 C C . LEU A 1 203 ? -8.558 -15.821 2.228 1.00 93.88 203 LEU A C 1
ATOM 1552 O O . LEU A 1 203 ? -7.685 -16.684 2.204 1.00 93.88 203 LEU A O 1
ATOM 1556 N N . GLY A 1 204 ? -9.461 -15.777 3.213 1.00 94.62 204 GLY A N 1
ATOM 1557 C CA . GLY A 1 204 ? -9.398 -16.618 4.409 1.00 94.62 204 GLY A CA 1
ATOM 1558 C C . GLY A 1 204 ? -8.212 -16.289 5.326 1.00 94.62 204 GLY A C 1
ATOM 1559 O O . GLY A 1 204 ? -7.768 -17.142 6.096 1.00 94.62 204 GLY A O 1
ATOM 1560 N N . TRP A 1 205 ? -7.656 -15.076 5.236 1.00 96.25 205 TRP A N 1
ATOM 1561 C CA . TRP A 1 205 ? -6.492 -14.657 6.024 1.00 96.25 205 TRP A CA 1
ATOM 1562 C C . TRP A 1 205 ? -6.888 -13.758 7.188 1.00 96.25 205 TRP A C 1
ATOM 1564 O O . TRP A 1 205 ? -7.956 -13.151 7.212 1.00 96.25 205 TRP A O 1
ATOM 1574 N N . GLN A 1 206 ? -5.990 -13.658 8.164 1.00 96.94 206 GLN A N 1
ATOM 1575 C CA . GLN A 1 206 ? -6.190 -12.844 9.355 1.00 96.94 206 GLN A CA 1
ATOM 1576 C C . GLN A 1 206 ? -4.839 -12.390 9.910 1.00 96.94 206 GLN A C 1
ATOM 1578 O O . GLN A 1 206 ? -3.921 -13.211 10.008 1.00 96.94 206 GLN A O 1
ATOM 1583 N N . THR A 1 207 ? -4.748 -11.115 10.294 1.00 97.38 207 THR A N 1
ATOM 1584 C CA . THR A 1 207 ? -3.589 -10.535 10.992 1.00 97.38 207 THR A CA 1
ATOM 1585 C C . THR A 1 207 ? -3.514 -11.007 12.447 1.00 97.38 207 THR A C 1
ATOM 1587 O O . THR A 1 207 ? -4.528 -11.328 13.071 1.00 97.38 207 THR A O 1
ATOM 1590 N N . ALA A 1 208 ? -2.327 -10.972 13.046 1.00 96.56 208 ALA A N 1
ATOM 1591 C CA . ALA A 1 208 ? -2.217 -11.006 14.499 1.00 96.56 208 ALA A CA 1
ATOM 1592 C C . ALA A 1 208 ? -2.774 -9.698 15.113 1.00 96.56 208 ALA A C 1
ATOM 1594 O O . ALA A 1 208 ? -2.901 -8.685 14.410 1.00 96.56 208 ALA A O 1
ATOM 1595 N N . PRO A 1 209 ? -3.126 -9.692 16.413 1.00 96.75 209 PRO A N 1
ATOM 1596 C CA . PRO A 1 209 ? -3.564 -8.479 17.094 1.00 96.75 209 PRO A CA 1
ATOM 1597 C C . PRO A 1 209 ? -2.463 -7.410 17.067 1.00 96.75 209 PRO A C 1
ATOM 1599 O O . PRO A 1 209 ? -1.322 -7.686 17.434 1.00 96.75 209 PRO A O 1
ATOM 1602 N N . GLY A 1 210 ? -2.800 -6.199 16.624 1.00 95.00 210 GLY A N 1
ATOM 1603 C CA . GLY A 1 210 ? -1.884 -5.061 16.549 1.00 95.00 210 GLY A CA 1
ATOM 1604 C C . GLY A 1 210 ? -2.447 -3.809 17.213 1.00 95.00 210 GLY A C 1
ATOM 1605 O O . GLY A 1 210 ? -3.650 -3.550 17.161 1.00 95.00 210 GLY A O 1
ATOM 1606 N N . ASP A 1 211 ? -1.572 -3.026 17.837 1.00 94.94 211 ASP A N 1
ATOM 1607 C CA . ASP A 1 211 ? -1.931 -1.732 18.417 1.00 94.94 211 ASP A CA 1
ATOM 1608 C C . ASP A 1 211 ? -2.217 -0.715 17.298 1.00 94.94 211 ASP A C 1
ATOM 1610 O O . ASP A 1 211 ? -1.348 -0.401 16.476 1.00 94.94 211 ASP A O 1
ATOM 1614 N N . ALA A 1 212 ? -3.453 -0.213 17.260 1.00 92.88 212 ALA A N 1
ATOM 1615 C CA . ALA A 1 212 ? -3.894 0.738 16.250 1.00 92.88 212 ALA A CA 1
ATOM 1616 C C . ALA A 1 212 ? -3.239 2.119 16.406 1.00 92.88 212 ALA A C 1
ATOM 1618 O O . ALA A 1 212 ? -3.021 2.792 15.397 1.00 92.88 212 ALA A O 1
ATOM 1619 N N . ASP A 1 213 ? -2.874 2.506 17.629 1.00 91.25 213 ASP A N 1
ATOM 1620 C CA . ASP A 1 213 ? -2.303 3.817 17.949 1.00 91.25 213 ASP A CA 1
ATOM 1621 C C . ASP A 1 213 ? -0.765 3.814 17.920 1.00 91.25 213 ASP A C 1
ATOM 1623 O O . ASP A 1 213 ? -0.131 4.855 18.118 1.00 91.25 213 ASP A O 1
ATOM 1627 N N . ARG A 1 214 ? -0.143 2.663 17.620 1.00 91.69 214 ARG A N 1
ATOM 1628 C CA . ARG A 1 214 ? 1.313 2.547 17.504 1.00 91.69 214 ARG A CA 1
ATOM 1629 C C . ARG A 1 214 ? 1.859 3.556 16.490 1.00 91.69 214 ARG A C 1
ATOM 1631 O O . ARG A 1 214 ? 1.457 3.586 15.323 1.00 91.69 214 ARG A O 1
ATOM 1638 N N . VAL A 1 215 ? 2.848 4.338 16.917 1.00 77.94 215 VAL A N 1
ATOM 1639 C CA . VAL A 1 215 ? 3.581 5.245 16.027 1.00 77.94 215 VAL A CA 1
ATOM 1640 C C . VAL A 1 215 ? 4.308 4.409 14.970 1.00 77.94 215 VAL A C 1
ATOM 1642 O O . VAL A 1 215 ? 4.950 3.408 15.295 1.00 77.94 215 VAL A O 1
ATOM 1645 N N . ALA A 1 216 ? 4.158 4.778 13.697 1.00 63.88 216 ALA A N 1
ATOM 1646 C CA . ALA A 1 216 ? 4.859 4.095 12.616 1.00 63.88 216 ALA A CA 1
ATOM 1647 C C . ALA A 1 216 ? 6.374 4.195 12.854 1.00 63.88 216 ALA A C 1
ATOM 1649 O O . ALA A 1 216 ? 6.852 5.272 13.206 1.00 63.88 216 ALA A O 1
ATOM 1650 N N . ALA A 1 217 ? 7.108 3.093 12.670 1.00 59.34 217 ALA A N 1
ATOM 1651 C CA . ALA A 1 217 ? 8.567 3.146 12.691 1.00 59.34 217 ALA A CA 1
ATOM 1652 C C . ALA A 1 217 ? 9.054 4.164 11.637 1.00 59.34 217 ALA A C 1
ATOM 1654 O O . ALA A 1 217 ? 8.436 4.286 10.562 1.00 59.34 217 ALA A O 1
ATOM 1655 N N . GLU A 1 218 ? 10.068 4.947 12.017 1.00 42.81 218 GLU A N 1
ATOM 1656 C CA . GLU A 1 218 ? 10.785 5.885 11.140 1.00 42.81 218 GLU A CA 1
ATOM 1657 C C . GLU A 1 218 ? 11.559 5.137 10.056 1.00 42.81 218 GLU A C 1
ATOM 1659 O O . GLU A 1 218 ? 12.179 4.098 10.384 1.00 42.81 218 GLU A O 1
#

Sequence (218 aa):
EARDLIFRSVPGEIQPRASQPTVTTADILGQLARTRAAEIAAMPEPETAGDRETRDAAVEGVMTDILADPEAGFQPVSLLYQDFLVRCRIQRVAGEAIDLPEFRRRLALARAGFDRGEVDEGAWAQATLVADALPEDIRGVFLLVARAALAKEACPSDAEIARAYGTRSTGRARRILAYMEERGFLVVASDLRGNRIVQLPDLGWQTAPGDADRVAAE

Secondary structure (DSSP, 8-state):
--SSSS-PPPS---PPPPPPP---HHHHHHHHHHHHHHHHHHSPPPPPHHHHHHHHHHHHHHHHHHHTSTTGGGS-HHHHHHHHHHHHHHTT-SSSPPPHHHHHHHHHHHHTT--TTSS-HHHHHHHHHHHTTS-HHHHHHHHHHHHHHHTTPBPPPHHHHHHHHT-S-HHHHHHHHHHHHHTTS-EEEE-TTS-EEEEETTTTEEPBPB-TTPPPP-

pLDDT: mean 84.22, std 12.92, range [42.81, 97.88]

Foldseek 3Di:
DPDPPPDDDDPDDPDPDPDDPDCDPVNVVVVVVVVVVVVVVPPPDPQDPVLVVVLVVVLLVLLVVQVVPLLSLQDDLVVSVVSSVVVCVVVVRDDDDDDSVVSLLVNLVVLLVDDPPPADPVLLVQQSVLLVVDDSLCSSLSSNQSVQQRVQAAGDALCSQCSSSNHRDSVVSVVSVVVCVVVLQWDWDADPVRFIKIAGVSSRTIHHGHDRHDDDDD